Protein AF-A0A7S2HNC0-F1 (afdb_monomer_lite)

Organism: NCBI:txid1333877

Sequence (210 aa):
PSLCHPSSDDHQPVALRENIVLAFSEVVRAGSGRFELWRSDGGGPEFVYDVDDLEARSGNGHVLISGRRVSVFPGIEMARDTEYFLRADQGALKDIIGNPLTALNTRQTWTFRTMSGDIDTKAPEVVYTGGLVWHWPVLRGYVYFTEHVVAGEGFLSLQDCGDDFDCGTDFDNGPLHILDDATVAFGGGSGAGDEFGTVRFEWAPPPLGP

Foldseek 3Di:
DAQDDAPDDPDGGPQFWWKDKDFAPWQKDAFFWWKFKDWPPDPDGPAIGTSVNQVVLCPPLNHQRFIRMHIDFRLDRDDAQIKMWMWTDWGRMAHPVGHTDHTDTCSPPDIYTYHNDRDDPDDKDFPDKGSFDCPPQKTKIKTFTRGFDDDDPDWDWDKDCAPVNHSDPDDRIDDIGTFDPVQKDAAPPPPSPRRRRMIMGMDGDDPDDD

Radius of gyration: 18.94 Å; chains: 1; bounding box: 52×41×53 Å

pLDDT: mean 81.06, std 13.9, range [33.97, 97.44]

Structure (mmCIF, N/CA/C/O backbone):
data_AF-A0A7S2HNC0-F1
#
_entry.id   AF-A0A7S2HNC0-F1
#
loop_
_atom_site.group_PDB
_atom_site.id
_atom_site.type_symbol
_atom_site.label_atom_id
_atom_site.label_alt_id
_atom_site.label_comp_id
_atom_site.label_asym_id
_atom_site.label_entity_id
_atom_site.label_seq_id
_atom_site.pdbx_PDB_ins_code
_atom_site.Cartn_x
_atom_site.Cartn_y
_atom_site.Cartn_z
_atom_site.occupancy
_atom_site.B_iso_or_equiv
_atom_site.auth_seq_id
_atom_site.auth_comp_id
_atom_site.auth_asym_id
_atom_site.auth_atom_id
_atom_site.pdbx_PDB_model_num
ATOM 1 N N . PRO A 1 1 ? 1.056 11.697 11.042 1.00 45.47 1 PRO A N 1
ATOM 2 C CA . PRO A 1 1 ? 1.369 11.826 9.595 1.00 45.47 1 PRO A CA 1
ATOM 3 C C . PRO A 1 1 ? 0.082 12.227 8.867 1.00 45.47 1 PRO A C 1
ATOM 5 O O . PRO A 1 1 ? -0.973 11.716 9.229 1.00 45.47 1 PRO A O 1
ATOM 8 N N . SER A 1 2 ? 0.133 13.187 7.944 1.00 39.56 2 SER A N 1
ATOM 9 C CA . SER A 1 2 ? -1.019 13.549 7.106 1.00 39.56 2 SER A CA 1
ATOM 10 C C . SER A 1 2 ? -0.895 12.864 5.750 1.00 39.56 2 SER A C 1
ATOM 12 O O . SER A 1 2 ? 0.186 12.913 5.161 1.00 39.56 2 SER A O 1
ATOM 14 N N . LEU A 1 3 ? -1.979 12.229 5.297 1.00 48.81 3 LEU A N 1
ATOM 15 C CA . LEU A 1 3 ? -2.105 11.702 3.936 1.00 48.81 3 LEU A CA 1
ATOM 16 C C . LEU A 1 3 ? -2.712 12.809 3.063 1.00 48.81 3 LEU A C 1
ATOM 18 O O . LEU A 1 3 ? -3.649 13.491 3.498 1.00 48.81 3 LEU A O 1
ATOM 22 N N . CYS A 1 4 ? -2.114 13.044 1.901 1.00 43.50 4 CYS A N 1
ATOM 23 C CA . CYS A 1 4 ? -2.453 14.121 0.977 1.00 43.50 4 CYS A CA 1
ATOM 24 C C . CYS A 1 4 ? -2.745 13.498 -0.395 1.00 43.50 4 CYS A C 1
ATOM 26 O O . CYS A 1 4 ? -1.998 12.610 -0.786 1.00 43.50 4 CYS A O 1
ATOM 28 N N . HIS A 1 5 ? -3.830 13.942 -1.041 1.00 45.66 5 HIS A N 1
ATOM 29 C CA . HIS A 1 5 ? -4.095 13.751 -2.470 1.00 45.66 5 HIS A CA 1
ATOM 30 C C . HIS A 1 5 ? -5.110 14.815 -2.960 1.00 45.66 5 HIS A C 1
ATOM 32 O O . HIS A 1 5 ? -6.128 15.039 -2.287 1.00 45.66 5 HIS A O 1
ATOM 38 N N . PRO A 1 6 ? -4.923 15.475 -4.124 1.00 46.81 6 PRO A N 1
ATOM 39 C CA . PRO A 1 6 ? -5.828 16.503 -4.623 1.00 46.81 6 PRO A CA 1
ATOM 40 C C . PRO A 1 6 ? -6.948 15.949 -5.500 1.00 46.81 6 PRO A C 1
ATOM 42 O O . PRO A 1 6 ? -6.832 14.953 -6.208 1.00 46.81 6 PRO A O 1
ATOM 45 N N . SER A 1 7 ? -8.019 16.727 -5.557 1.00 42.12 7 SER A N 1
ATOM 46 C CA . SER A 1 7 ? -8.956 16.751 -6.672 1.00 42.12 7 SER A CA 1
ATOM 47 C C . SER A 1 7 ? -8.631 17.962 -7.543 1.00 42.12 7 SER A C 1
ATOM 49 O O . SER A 1 7 ? -9.151 19.036 -7.252 1.00 42.12 7 SER A O 1
ATOM 51 N N . SER A 1 8 ? -7.773 17.839 -8.561 1.00 40.53 8 SER A N 1
ATOM 52 C CA . SER A 1 8 ? -7.885 18.610 -9.819 1.00 40.53 8 SER A CA 1
ATOM 53 C C . SER A 1 8 ? -6.663 18.471 -10.729 1.00 40.53 8 SER A C 1
ATOM 55 O O . SER A 1 8 ? -5.654 19.137 -10.536 1.00 40.53 8 SER A O 1
ATOM 57 N N . ASP A 1 9 ? -6.836 17.706 -11.804 1.00 38.91 9 ASP A N 1
ATOM 58 C CA . ASP A 1 9 ? -6.258 18.031 -13.109 1.00 38.91 9 ASP A CA 1
ATOM 59 C C . ASP A 1 9 ? -7.285 17.609 -14.172 1.00 38.91 9 ASP A C 1
ATOM 61 O O . ASP A 1 9 ? -7.398 16.423 -14.441 1.00 38.91 9 ASP A O 1
ATOM 65 N N . ASP A 1 10 ? -8.161 18.534 -14.605 1.00 38.81 10 ASP A N 1
ATOM 66 C CA . ASP A 1 10 ? -9.252 18.437 -15.623 1.00 38.81 10 ASP A CA 1
ATOM 67 C C . ASP A 1 10 ? -10.091 17.128 -15.737 1.00 38.81 10 ASP A C 1
ATOM 69 O O . ASP A 1 10 ? -10.919 16.956 -16.624 1.00 38.81 10 ASP A O 1
ATOM 73 N N . HIS A 1 11 ? -9.957 16.180 -14.817 1.00 33.97 11 HIS A N 1
ATOM 74 C CA . HIS A 1 11 ? -10.572 14.864 -14.876 1.00 33.97 11 HIS A CA 1
ATOM 75 C C . HIS A 1 11 ? -10.889 14.395 -13.450 1.00 33.97 11 HIS A C 1
ATOM 77 O O . HIS A 1 11 ? -10.207 13.569 -12.858 1.00 33.97 11 HIS A O 1
ATOM 83 N N . GLN A 1 12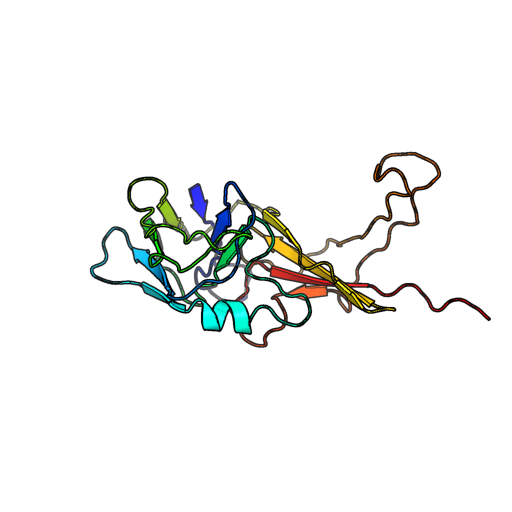 ? -12.024 14.907 -12.961 1.00 40.31 12 GLN A N 1
ATOM 84 C CA . GLN A 1 12 ? -12.811 14.441 -11.809 1.00 40.31 12 GLN A CA 1
ATOM 85 C C . GLN A 1 12 ? -12.267 14.804 -10.411 1.00 40.31 12 GLN A C 1
ATOM 87 O O . GLN A 1 12 ? -11.061 14.793 -10.172 1.00 40.31 12 GLN A O 1
ATOM 92 N N . PRO A 1 13 ? -13.154 15.102 -9.438 1.00 45.31 13 PRO A N 1
ATOM 93 C CA . PRO A 1 13 ? -12.767 15.088 -8.041 1.00 45.31 13 PRO A CA 1
ATOM 94 C C . PRO A 1 13 ? -12.379 13.660 -7.665 1.00 45.31 13 PRO A C 1
ATOM 96 O O . PRO A 1 13 ? -13.244 12.803 -7.497 1.00 45.31 13 PRO A O 1
ATOM 99 N N . VAL A 1 14 ? -11.078 13.381 -7.601 1.00 52.22 14 VAL A N 1
ATOM 100 C CA . VAL A 1 14 ? -10.598 12.069 -7.175 1.00 52.22 14 VAL A CA 1
ATOM 101 C C . VAL A 1 14 ? -10.987 11.909 -5.708 1.00 52.22 14 VAL A C 1
ATOM 103 O O . VAL A 1 14 ? -10.568 12.687 -4.851 1.00 52.22 14 VAL A O 1
ATOM 106 N N . ALA A 1 15 ? -11.861 10.941 -5.441 1.00 62.69 15 ALA A N 1
ATOM 107 C CA . ALA A 1 15 ? -12.161 10.460 -4.102 1.00 62.69 15 ALA A CA 1
ATOM 108 C C . ALA A 1 15 ? -10.851 10.254 -3.320 1.00 62.69 15 ALA A C 1
ATOM 110 O O . ALA A 1 15 ? -9.928 9.648 -3.861 1.00 62.69 15 ALA A O 1
ATOM 111 N N . LEU A 1 16 ? -10.763 10.716 -2.065 1.00 71.94 16 LEU A N 1
ATOM 112 C CA . LEU A 1 16 ? -9.590 10.470 -1.213 1.00 71.94 16 LEU A CA 1
ATOM 113 C C . LEU A 1 16 ? -9.478 8.969 -0.930 1.00 71.94 16 LEU A C 1
ATOM 115 O O . LEU A 1 16 ? -10.141 8.447 -0.035 1.00 71.94 16 LEU A O 1
ATOM 119 N N . ARG A 1 17 ? -8.679 8.265 -1.725 1.00 74.44 17 ARG A N 1
ATOM 120 C CA . ARG A 1 17 ? -8.467 6.822 -1.631 1.00 74.44 17 ARG A CA 1
ATOM 121 C C . ARG A 1 17 ? -6.986 6.596 -1.418 1.00 74.44 17 ARG A C 1
ATOM 123 O O . ARG A 1 17 ? -6.197 6.835 -2.323 1.00 74.44 17 ARG A O 1
ATOM 130 N N . GLU A 1 18 ? -6.628 6.134 -0.229 1.00 71.69 18 GLU A N 1
ATOM 131 C CA . GLU A 1 18 ? -5.227 6.022 0.164 1.00 71.69 18 GLU A CA 1
ATOM 132 C C . GLU A 1 18 ? -4.831 4.593 0.482 1.00 71.69 18 GLU A C 1
ATOM 134 O O . GLU A 1 18 ? -5.584 3.832 1.098 1.00 71.69 18 GLU A O 1
ATOM 139 N N . ASN A 1 19 ? -3.595 4.261 0.123 1.00 76.50 19 ASN A N 1
ATOM 140 C CA . ASN A 1 19 ? -2.958 3.046 0.592 1.00 76.50 19 ASN A CA 1
ATOM 141 C C . ASN A 1 19 ? -2.525 3.232 2.043 1.00 76.50 19 ASN A C 1
ATOM 143 O O . ASN A 1 19 ? -1.982 4.262 2.440 1.00 76.50 19 ASN A O 1
ATOM 147 N N . ILE A 1 20 ? -2.690 2.184 2.836 1.00 81.50 20 ILE A N 1
ATOM 148 C CA . ILE A 1 20 ? -2.246 2.162 4.220 1.00 81.50 20 ILE A CA 1
ATOM 149 C C . ILE A 1 20 ? -1.15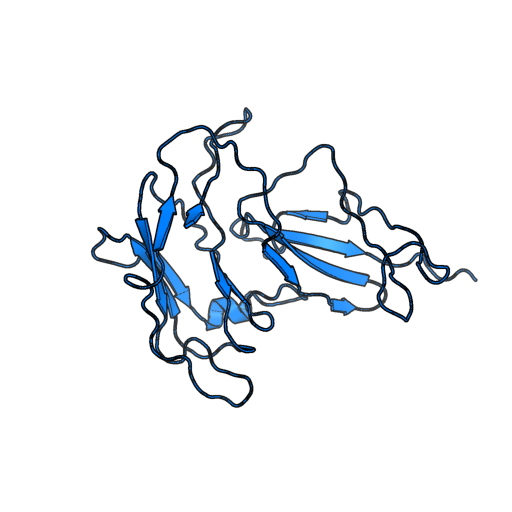6 1.112 4.344 1.00 81.50 20 ILE A C 1
ATOM 151 O O . ILE A 1 20 ? -1.424 -0.083 4.248 1.00 81.50 20 ILE A O 1
ATOM 155 N N . VAL A 1 21 ? 0.075 1.558 4.591 1.00 82.88 21 VAL A N 1
ATOM 156 C CA . VAL A 1 21 ? 1.216 0.659 4.781 1.00 82.88 21 VAL A CA 1
ATOM 157 C C . VAL A 1 21 ? 1.578 0.580 6.259 1.00 82.88 21 VAL A C 1
ATOM 159 O O . VAL A 1 21 ? 1.998 1.555 6.880 1.00 82.88 21 VAL A O 1
ATOM 162 N N . LEU A 1 22 ? 1.442 -0.616 6.818 1.00 85.50 22 LEU A N 1
ATOM 163 C CA . LEU A 1 22 ? 1.892 -0.972 8.153 1.00 85.50 22 LEU A CA 1
ATOM 164 C C . LEU A 1 22 ? 3.306 -1.546 8.081 1.00 85.50 22 LEU A C 1
ATOM 166 O O . LEU A 1 22 ? 3.573 -2.458 7.299 1.00 85.50 22 LEU A O 1
ATOM 170 N N . ALA A 1 23 ? 4.205 -1.041 8.924 1.00 87.38 23 ALA A N 1
ATOM 171 C CA . ALA A 1 23 ? 5.564 -1.553 9.065 1.00 87.38 23 ALA A CA 1
ATOM 172 C C . ALA A 1 23 ? 5.747 -2.240 10.423 1.00 87.38 23 ALA A C 1
ATOM 174 O O . ALA A 1 23 ? 5.344 -1.715 11.460 1.00 87.38 23 ALA A O 1
ATOM 175 N N . PHE A 1 24 ? 6.399 -3.399 10.412 1.00 89.75 24 PHE A N 1
ATOM 176 C CA . PHE A 1 24 ? 6.603 -4.256 11.576 1.00 89.75 24 PHE A CA 1
ATOM 177 C C . PHE A 1 24 ? 8.085 -4.366 11.945 1.00 89.75 24 PHE A C 1
ATOM 179 O O . PHE A 1 24 ? 8.988 -4.139 11.131 1.00 89.75 24 PHE A O 1
ATOM 186 N N . SER A 1 25 ? 8.365 -4.719 13.200 1.00 91.62 25 SER A N 1
ATOM 187 C CA . SER A 1 25 ? 9.728 -4.958 13.702 1.00 91.62 25 SER A CA 1
ATOM 188 C C . SER A 1 25 ? 10.376 -6.216 13.119 1.00 91.62 25 SER A C 1
ATOM 190 O O . SER A 1 25 ? 11.599 -6.322 13.103 1.00 91.62 25 SER A O 1
ATOM 192 N N . GLU A 1 26 ? 9.571 -7.137 12.600 1.00 93.44 26 GLU A N 1
ATOM 193 C CA . GLU A 1 26 ? 9.999 -8.422 12.058 1.00 93.44 26 GLU A CA 1
ATOM 194 C C . GLU A 1 26 ? 9.145 -8.833 10.858 1.00 93.44 26 GLU A C 1
ATOM 196 O O . GLU A 1 26 ? 8.208 -8.129 10.474 1.00 93.44 26 GLU A O 1
ATOM 201 N N . VAL A 1 27 ? 9.528 -9.938 10.217 1.00 93.12 27 VAL A N 1
ATOM 202 C CA . VAL A 1 27 ? 8.791 -10.471 9.070 1.00 93.12 27 VAL A CA 1
ATOM 203 C C . VAL A 1 27 ? 7.472 -11.066 9.543 1.00 93.12 27 VAL A C 1
ATOM 205 O O . VAL A 1 27 ? 7.454 -11.888 10.458 1.00 93.12 27 VAL A O 1
ATOM 208 N N . VAL A 1 28 ? 6.390 -10.686 8.873 1.00 93.88 28 VAL A N 1
ATOM 209 C CA . VAL A 1 28 ? 5.029 -11.127 9.175 1.00 93.88 28 VAL A CA 1
ATOM 210 C C . VAL A 1 28 ? 4.461 -11.989 8.051 1.00 93.88 28 VAL A C 1
ATOM 212 O O . VAL A 1 28 ? 4.882 -11.915 6.897 1.00 93.88 28 VAL A O 1
ATOM 215 N N . ARG A 1 29 ? 3.497 -12.832 8.405 1.00 93.94 29 ARG A N 1
ATOM 216 C CA . ARG A 1 29 ? 2.717 -13.699 7.522 1.00 93.94 29 ARG A CA 1
ATOM 217 C C . ARG A 1 29 ? 1.235 -13.529 7.823 1.00 93.94 29 ARG A C 1
ATOM 219 O O . ARG A 1 29 ? 0.872 -13.146 8.938 1.00 93.94 29 ARG A O 1
ATOM 226 N N . ALA A 1 30 ? 0.401 -13.879 6.847 1.00 94.19 30 ALA A N 1
ATOM 227 C CA . ALA A 1 30 ? -1.038 -13.972 7.039 1.00 94.19 30 ALA A CA 1
ATOM 228 C C . ALA A 1 30 ? -1.367 -14.917 8.207 1.00 94.19 30 ALA A C 1
ATOM 230 O O . ALA A 1 30 ? -0.810 -16.019 8.345 1.00 94.19 30 ALA A O 1
ATOM 231 N N . GLY A 1 31 ? -2.225 -14.441 9.101 1.00 95.19 31 GLY A N 1
ATOM 232 C CA . GLY A 1 31 ? -2.832 -15.238 10.151 1.00 95.19 31 GLY A CA 1
ATOM 233 C C . GLY A 1 31 ? -4.295 -15.506 9.820 1.00 95.19 31 GLY A C 1
ATOM 234 O O . GLY A 1 31 ? -4.573 -16.095 8.788 1.00 95.19 31 GLY A O 1
ATOM 235 N N . SER A 1 32 ? -5.204 -15.106 10.702 1.00 94.56 32 SER A N 1
ATOM 236 C CA . SER A 1 32 ? -6.653 -15.186 10.498 1.00 94.56 32 SER A CA 1
ATOM 237 C C . SER A 1 32 ? -7.339 -14.047 11.243 1.00 94.56 32 SER A C 1
ATOM 239 O O . SER A 1 32 ? -6.936 -13.727 12.363 1.00 94.56 32 SER A O 1
ATOM 241 N N . GLY A 1 33 ? -8.394 -13.479 10.669 1.00 95.38 33 GLY A N 1
ATOM 242 C CA . GLY A 1 33 ? -9.121 -12.346 11.238 1.00 95.38 33 GLY A CA 1
ATOM 243 C C . GLY A 1 33 ? -9.182 -11.200 10.241 1.00 95.38 33 GLY A C 1
ATOM 244 O O . GLY A 1 33 ? -9.143 -11.419 9.037 1.00 95.38 33 GLY A O 1
ATOM 245 N N . ARG A 1 34 ? -9.262 -9.967 10.735 1.00 95.56 34 ARG A N 1
ATOM 246 C CA . ARG A 1 34 ? -9.467 -8.791 9.879 1.00 95.56 34 ARG A CA 1
ATOM 247 C C . ARG A 1 34 ? -8.674 -7.580 10.335 1.00 95.56 34 ARG A C 1
ATOM 249 O O . ARG A 1 34 ? -8.392 -7.409 11.524 1.00 95.56 34 ARG A O 1
ATOM 256 N N . PHE A 1 35 ? -8.374 -6.726 9.367 1.00 94.19 35 PHE A N 1
ATOM 257 C CA . PHE A 1 35 ? -8.000 -5.335 9.564 1.00 94.19 35 PHE A CA 1
ATOM 258 C C . PHE A 1 35 ? -9.236 -4.453 9.454 1.00 94.19 35 PHE A C 1
ATOM 260 O O . PHE A 1 35 ? -10.127 -4.702 8.646 1.00 94.19 35 PHE A O 1
ATOM 267 N N . GLU A 1 36 ? -9.278 -3.390 10.242 1.00 94.69 36 GLU A N 1
ATOM 268 C CA . GLU A 1 36 ? -10.366 -2.427 10.228 1.00 94.69 36 GLU A CA 1
ATOM 269 C C . GLU A 1 36 ? -9.802 -1.007 10.206 1.00 94.69 36 GLU A C 1
ATOM 271 O O . GLU A 1 36 ? -8.919 -0.663 10.997 1.00 94.69 36 GLU A O 1
ATOM 276 N N . LEU A 1 37 ? -10.359 -0.165 9.344 1.00 93.69 37 LEU A N 1
ATOM 277 C CA . LEU A 1 37 ? -10.119 1.272 9.330 1.00 93.69 37 LEU A CA 1
ATOM 278 C C . LEU A 1 37 ? -11.263 1.970 10.061 1.00 93.69 37 LEU A C 1
ATOM 280 O O . LEU A 1 37 ? -12.433 1.733 9.766 1.00 93.69 37 LEU A O 1
ATOM 284 N N . TRP A 1 38 ? -10.929 2.842 11.003 1.00 94.94 38 TRP A N 1
ATOM 285 C CA . TRP A 1 38 ? -11.895 3.539 11.846 1.00 94.94 38 TRP A CA 1
ATOM 286 C C . TRP A 1 38 ? -11.664 5.036 11.800 1.00 94.94 38 TRP A C 1
ATOM 288 O O . TRP A 1 38 ? -10.518 5.481 11.849 1.00 94.94 38 TRP A O 1
ATOM 298 N N . ARG A 1 39 ? -12.746 5.815 11.824 1.00 95.12 39 ARG A N 1
ATOM 299 C CA . ARG A 1 39 ? -12.657 7.236 12.166 1.00 95.12 39 ARG A CA 1
ATOM 300 C C . ARG A 1 39 ? -12.509 7.411 13.670 1.00 95.12 39 ARG A C 1
ATOM 302 O O . ARG A 1 39 ? -13.185 6.738 14.451 1.00 95.12 39 ARG A O 1
ATOM 309 N N . SER A 1 40 ? -11.707 8.382 14.088 1.00 93.62 40 SER A N 1
ATOM 310 C CA . SER A 1 40 ? -11.578 8.776 15.495 1.00 93.62 40 SER A CA 1
ATOM 311 C C . SER A 1 40 ? -12.887 9.282 16.108 1.00 93.62 40 SER A C 1
ATOM 313 O O . SER A 1 40 ? -13.050 9.194 17.324 1.00 93.62 40 SER A O 1
ATOM 315 N N . ASP A 1 41 ? -13.816 9.798 15.305 1.00 92.75 41 ASP A N 1
ATOM 316 C CA . ASP A 1 41 ? -15.137 10.283 15.725 1.00 92.75 41 ASP A CA 1
ATOM 317 C C . ASP A 1 41 ? -16.281 9.289 15.428 1.00 92.75 41 ASP A C 1
ATOM 319 O O . ASP A 1 41 ? -17.432 9.552 15.775 1.00 92.75 41 ASP A O 1
ATOM 323 N N . GLY A 1 42 ? -15.974 8.145 14.810 1.00 89.94 42 GLY A N 1
ATOM 324 C CA . GLY A 1 42 ? -16.955 7.159 14.362 1.00 89.94 42 GLY A CA 1
ATOM 325 C C . GLY A 1 42 ? -17.386 6.160 15.440 1.00 89.94 42 GLY A C 1
ATOM 326 O O . GLY A 1 42 ? -16.675 5.894 16.412 1.00 89.94 42 GLY A O 1
ATOM 327 N N . GLY A 1 43 ? -18.568 5.566 15.237 1.00 91.38 43 GLY A N 1
ATOM 328 C CA . GLY A 1 43 ? -19.107 4.479 16.067 1.00 91.38 43 GLY A CA 1
ATOM 329 C C . GLY A 1 43 ? -18.814 3.066 15.543 1.00 91.38 43 GLY A C 1
ATOM 330 O O . GLY A 1 43 ? -19.161 2.094 16.211 1.00 91.38 43 GLY A O 1
ATOM 331 N N . GLY A 1 44 ? -18.194 2.941 14.365 1.00 94.75 44 GLY A N 1
ATOM 332 C CA . GLY A 1 44 ? -17.951 1.672 13.676 1.00 94.75 44 GLY A CA 1
ATOM 333 C C . GLY A 1 44 ? -16.765 1.743 12.705 1.00 94.75 44 GLY A C 1
ATOM 334 O O . GLY A 1 44 ? -16.226 2.833 12.491 1.00 94.75 44 GLY A O 1
ATOM 335 N N . PRO A 1 45 ? -16.351 0.595 12.137 1.00 95.06 45 PRO A N 1
ATOM 336 C CA . PRO A 1 45 ? -15.341 0.570 11.091 1.00 95.06 45 PRO A CA 1
ATOM 337 C C . PRO A 1 45 ? -15.914 1.173 9.803 1.00 95.06 45 PRO A C 1
ATOM 339 O O . PRO A 1 45 ? -17.018 0.824 9.389 1.00 95.06 45 PRO A O 1
ATOM 342 N N . GLU A 1 46 ? -15.148 2.048 9.161 1.00 92.56 46 GLU A N 1
ATOM 343 C CA . GLU A 1 46 ? -15.454 2.558 7.816 1.00 92.56 46 GLU A CA 1
ATOM 344 C C . GLU A 1 46 ? -15.161 1.506 6.752 1.00 92.56 46 GLU A C 1
ATOM 346 O O . GLU A 1 46 ? -15.801 1.455 5.706 1.00 92.56 46 GLU A O 1
ATOM 351 N N . PHE A 1 47 ? -14.173 0.658 7.026 1.00 91.06 47 PHE A N 1
ATOM 352 C CA . PHE A 1 47 ? -13.749 -0.385 6.120 1.00 91.06 47 PHE A CA 1
ATOM 353 C C . PHE A 1 47 ? -13.190 -1.577 6.894 1.00 91.06 47 PHE A C 1
ATOM 355 O O . PHE A 1 47 ? -12.561 -1.416 7.944 1.00 91.06 47 PHE A O 1
ATOM 362 N N . VAL A 1 48 ? -13.429 -2.772 6.360 1.00 92.31 48 VAL A N 1
ATOM 363 C CA . VAL A 1 48 ? -12.980 -4.047 6.916 1.00 92.31 48 VAL A CA 1
ATOM 364 C C . VAL A 1 48 ? -12.314 -4.842 5.800 1.00 92.31 48 VAL A C 1
ATOM 366 O O . VAL A 1 48 ? -12.914 -5.036 4.747 1.00 92.31 48 VAL A O 1
ATOM 369 N N . TYR A 1 49 ? -11.096 -5.310 6.053 1.00 89.62 49 TYR A N 1
ATOM 370 C CA . TYR A 1 49 ? -10.333 -6.173 5.157 1.00 89.62 49 TYR A CA 1
ATOM 371 C C . TYR A 1 49 ? -10.112 -7.517 5.848 1.00 89.62 49 TYR A C 1
ATOM 373 O O . TYR A 1 49 ? -9.435 -7.563 6.879 1.00 89.62 49 TYR A O 1
ATOM 381 N N . ASP A 1 50 ? -10.663 -8.599 5.305 1.00 92.50 50 ASP A N 1
ATOM 382 C CA . ASP A 1 50 ? -10.371 -9.940 5.810 1.00 92.50 50 ASP A CA 1
ATOM 383 C C . ASP A 1 50 ? -8.941 -10.357 5.433 1.00 92.50 50 ASP A C 1
ATOM 385 O O . ASP A 1 50 ? -8.471 -10.106 4.323 1.00 92.50 50 ASP A O 1
ATOM 389 N N . VAL A 1 51 ? -8.212 -10.962 6.365 1.00 92.44 51 VAL A N 1
ATOM 390 C CA . VAL A 1 51 ? -6.836 -11.407 6.117 1.00 92.44 51 VAL A CA 1
ATOM 391 C C . VAL A 1 51 ? -6.790 -12.475 5.025 1.00 92.44 51 VAL A C 1
ATOM 393 O O . VAL A 1 51 ? -5.848 -12.460 4.232 1.00 92.44 51 VAL A O 1
ATOM 396 N N . ASP A 1 52 ? -7.804 -13.337 4.930 1.00 89.88 52 ASP A N 1
ATOM 397 C CA . ASP A 1 52 ? -7.884 -14.361 3.887 1.00 89.88 52 ASP A CA 1
ATOM 398 C C . ASP A 1 52 ? -8.056 -13.708 2.505 1.00 89.88 52 ASP A C 1
ATOM 400 O O . ASP A 1 52 ? -7.411 -14.116 1.539 1.00 89.88 52 ASP A O 1
ATOM 404 N N . ASP A 1 53 ? -8.845 -12.630 2.412 1.00 86.12 53 ASP A N 1
ATOM 405 C CA . ASP A 1 53 ? -8.985 -11.845 1.179 1.00 86.12 53 ASP A CA 1
ATOM 406 C C . ASP A 1 53 ? -7.669 -11.137 0.813 1.00 86.12 53 ASP A C 1
ATOM 408 O O . ASP A 1 53 ? -7.307 -11.034 -0.364 1.00 86.12 53 ASP A O 1
ATOM 412 N N . LEU A 1 54 ? -6.925 -10.658 1.817 1.00 85.19 54 LEU A N 1
ATOM 413 C CA . LEU A 1 54 ? -5.638 -9.978 1.628 1.00 85.19 54 LEU A CA 1
ATOM 414 C C . LEU A 1 54 ? -4.569 -10.950 1.117 1.00 85.19 54 LEU A C 1
ATOM 416 O O . LEU A 1 54 ? -3.768 -10.612 0.237 1.00 85.19 54 LEU A O 1
ATOM 420 N N . GLU A 1 55 ? -4.572 -12.169 1.651 1.00 85.88 55 GLU A N 1
ATOM 421 C CA . GLU A 1 55 ? -3.717 -13.260 1.198 1.00 85.88 55 GLU A CA 1
ATOM 422 C C . GLU A 1 55 ? -4.126 -13.740 -0.199 1.00 85.88 55 GLU A C 1
ATOM 424 O O . GLU A 1 55 ? -3.266 -13.870 -1.067 1.00 85.88 55 GLU A O 1
ATOM 429 N N . ALA A 1 56 ? -5.422 -13.905 -0.475 1.00 82.62 56 ALA A N 1
ATOM 430 C CA . ALA A 1 56 ? -5.912 -14.310 -1.792 1.00 82.62 56 ALA A CA 1
ATOM 431 C C . ALA A 1 56 ? -5.560 -13.292 -2.892 1.00 82.62 56 ALA A C 1
ATOM 433 O O . ALA A 1 56 ? -5.256 -13.673 -4.025 1.00 82.62 56 ALA A O 1
ATOM 434 N N . ARG A 1 57 ? -5.554 -11.994 -2.560 1.00 78.50 57 ARG A N 1
ATOM 435 C CA . ARG A 1 57 ? -5.099 -10.920 -3.461 1.00 78.50 57 ARG A CA 1
ATOM 436 C C . ARG A 1 57 ? -3.580 -10.851 -3.606 1.00 78.50 57 ARG A C 1
ATOM 438 O O . ARG A 1 57 ? -3.095 -10.250 -4.568 1.00 78.50 57 ARG A O 1
ATOM 445 N N . SER A 1 58 ? -2.834 -11.500 -2.714 1.00 75.50 58 SER A N 1
ATOM 446 C CA . SER A 1 58 ? -1.384 -11.646 -2.817 1.00 75.50 58 SER A CA 1
ATOM 447 C C . SER A 1 58 ? -1.012 -12.772 -3.801 1.00 75.50 58 SER A C 1
ATOM 449 O O . SER A 1 58 ? -0.547 -13.841 -3.411 1.00 75.50 58 SER A O 1
ATOM 451 N N . GLY A 1 59 ? -1.248 -12.551 -5.100 1.00 65.56 59 GLY A N 1
ATOM 452 C CA . GLY A 1 59 ? -0.991 -13.513 -6.180 1.00 65.56 59 GLY A CA 1
ATOM 453 C C . GLY A 1 59 ? -0.063 -12.977 -7.277 1.00 65.56 59 GLY A C 1
ATOM 454 O O . GLY A 1 59 ? 0.090 -11.775 -7.460 1.00 65.56 59 GLY A O 1
ATOM 455 N N . ASN A 1 60 ? 0.558 -13.872 -8.057 1.00 60.69 60 ASN A N 1
ATOM 456 C CA . ASN A 1 60 ? 1.370 -13.521 -9.241 1.00 60.69 60 ASN A CA 1
ATOM 457 C C . ASN A 1 60 ? 2.506 -12.504 -8.985 1.00 60.69 60 ASN A C 1
ATOM 459 O O . ASN A 1 60 ? 2.848 -11.704 -9.862 1.00 60.69 60 ASN A O 1
ATOM 463 N N . GLY A 1 61 ? 3.089 -12.537 -7.784 1.00 61.66 61 GLY A N 1
ATOM 464 C CA . GLY A 1 61 ? 4.140 -11.617 -7.344 1.00 61.66 61 GLY A CA 1
ATOM 465 C C . GLY A 1 61 ? 3.625 -10.299 -6.770 1.00 61.66 61 GLY A C 1
ATOM 466 O O . GLY A 1 61 ? 4.406 -9.5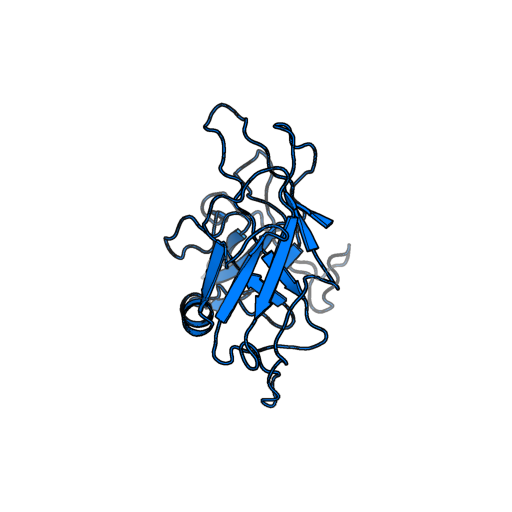76 -6.164 1.00 61.66 61 GLY A O 1
ATOM 467 N N . HIS A 1 62 ? 2.330 -9.995 -6.892 1.00 70.25 62 HIS A N 1
ATOM 468 C CA . HIS A 1 62 ? 1.712 -8.927 -6.114 1.00 70.25 62 HIS A CA 1
ATOM 469 C C . HIS A 1 62 ? 1.606 -9.421 -4.675 1.00 70.25 62 HIS A C 1
ATOM 471 O O . HIS A 1 62 ? 0.935 -10.414 -4.418 1.00 70.25 62 HIS A O 1
ATOM 477 N N . VAL A 1 63 ? 2.337 -8.808 -3.748 1.00 70.50 63 VAL A N 1
ATOM 478 C CA . VAL A 1 63 ? 2.424 -9.294 -2.368 1.00 70.50 63 VAL A CA 1
ATOM 479 C C . VAL A 1 63 ? 2.064 -8.159 -1.423 1.00 70.50 63 VAL A C 1
ATOM 481 O O . VAL A 1 63 ? 2.867 -7.251 -1.193 1.00 70.50 63 VAL A O 1
ATOM 484 N N . LEU A 1 64 ? 0.857 -8.240 -0.861 1.00 82.19 64 LEU A N 1
ATOM 485 C CA . LEU A 1 64 ? 0.340 -7.242 0.074 1.00 82.19 64 LEU A CA 1
ATOM 486 C C . LEU A 1 64 ? 0.884 -7.442 1.487 1.00 82.19 64 LEU A C 1
ATOM 488 O O . LEU A 1 64 ? 0.959 -6.490 2.253 1.00 82.19 64 LEU A O 1
ATOM 492 N N . ILE A 1 65 ? 1.340 -8.654 1.807 1.00 86.81 65 ILE A N 1
ATOM 493 C CA . ILE A 1 65 ? 2.078 -8.983 3.030 1.00 86.81 65 ILE A CA 1
ATOM 494 C C . ILE A 1 65 ? 3.501 -9.376 2.629 1.00 86.81 65 ILE A C 1
ATOM 496 O O . ILE A 1 65 ? 3.776 -10.535 2.326 1.00 86.81 65 ILE A O 1
ATOM 500 N N . SER A 1 66 ? 4.413 -8.404 2.581 1.00 83.75 66 SER A N 1
ATOM 501 C CA . SER A 1 66 ? 5.769 -8.595 2.058 1.00 83.75 66 SER A CA 1
ATOM 502 C C . SER A 1 66 ? 6.819 -8.273 3.112 1.00 83.75 66 SER A C 1
ATOM 504 O O . SER A 1 66 ? 7.058 -7.111 3.457 1.00 83.75 66 SER A O 1
ATOM 506 N N . GLY A 1 67 ? 7.502 -9.309 3.600 1.00 87.19 67 GLY A N 1
ATOM 507 C CA . GLY A 1 67 ? 8.541 -9.163 4.612 1.00 87.19 67 GLY A CA 1
ATOM 508 C C . GLY A 1 67 ? 7.984 -8.504 5.873 1.00 87.19 67 GLY A C 1
ATOM 509 O O . GLY A 1 67 ? 7.155 -9.078 6.569 1.00 87.19 67 GLY A O 1
ATOM 510 N N . ARG A 1 68 ? 8.449 -7.288 6.167 1.00 90.00 68 ARG A N 1
ATOM 511 C CA . ARG A 1 68 ? 8.067 -6.509 7.357 1.00 90.00 68 ARG A CA 1
ATOM 512 C C . ARG A 1 68 ? 6.959 -5.489 7.084 1.00 90.00 68 ARG A C 1
ATOM 514 O O . ARG A 1 68 ? 6.766 -4.583 7.890 1.00 90.00 68 ARG A O 1
ATOM 521 N N . ARG A 1 69 ? 6.303 -5.559 5.925 1.00 88.06 69 ARG A N 1
ATOM 522 C CA . ARG A 1 69 ? 5.312 -4.574 5.485 1.00 88.06 69 ARG A CA 1
ATOM 523 C C . ARG A 1 69 ? 3.997 -5.247 5.129 1.00 88.06 69 ARG A C 1
ATOM 525 O O . ARG A 1 69 ? 3.996 -6.306 4.504 1.00 88.06 69 ARG A O 1
ATOM 532 N N . VAL A 1 70 ? 2.899 -4.602 5.507 1.00 87.88 70 VAL A N 1
ATOM 533 C CA . VAL A 1 70 ? 1.546 -4.966 5.086 1.00 87.88 70 VAL A CA 1
ATOM 534 C C . VAL A 1 70 ? 0.888 -3.752 4.462 1.00 87.88 70 VAL A C 1
ATOM 536 O O . VAL A 1 70 ? 0.794 -2.714 5.110 1.00 87.88 70 VAL A O 1
ATOM 539 N N . SER A 1 71 ? 0.438 -3.889 3.223 1.00 84.06 71 SER A N 1
ATOM 540 C CA . SER A 1 71 ? -0.277 -2.853 2.485 1.00 84.06 71 SER A CA 1
ATOM 541 C C . SER A 1 71 ? -1.755 -3.194 2.435 1.00 84.06 71 SER A C 1
A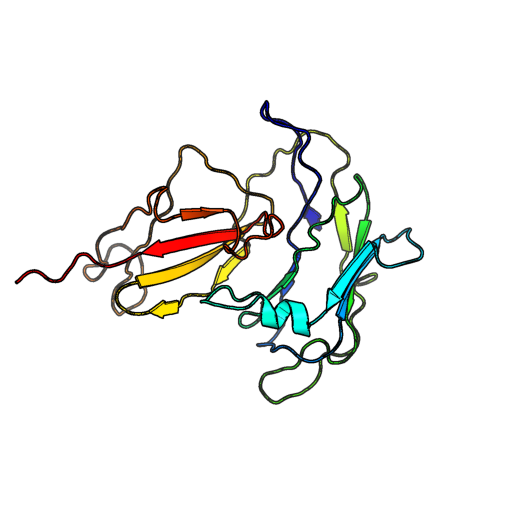TOM 543 O O . SER A 1 71 ? -2.139 -4.265 1.973 1.00 84.06 71 SER A O 1
ATOM 545 N N . VAL A 1 72 ? -2.580 -2.278 2.925 1.00 81.94 72 VAL A N 1
ATOM 546 C CA . VAL A 1 72 ? -4.036 -2.383 2.943 1.00 81.94 72 VAL A CA 1
ATOM 547 C C . VAL A 1 72 ? -4.608 -1.299 2.043 1.00 81.94 72 VAL A C 1
ATOM 549 O O . VAL A 1 72 ? -4.168 -0.150 2.078 1.00 81.94 72 VAL A O 1
ATOM 552 N N . PHE A 1 73 ? -5.615 -1.678 1.263 1.00 78.69 73 PHE A N 1
ATOM 553 C CA . PHE A 1 73 ? -6.261 -0.827 0.271 1.00 78.69 73 PHE A CA 1
ATOM 554 C C . PHE A 1 73 ? -7.741 -0.754 0.613 1.00 78.69 73 PHE A C 1
ATOM 556 O O . PHE A 1 73 ? -8.482 -1.678 0.273 1.00 78.69 73 PHE A O 1
ATOM 563 N N . PRO A 1 74 ? -8.187 0.290 1.326 1.00 77.62 74 PRO A N 1
ATOM 564 C CA . PRO A 1 74 ? -9.584 0.407 1.704 1.00 77.62 74 PRO A CA 1
ATOM 565 C C . PRO A 1 74 ? -10.543 0.445 0.510 1.00 77.62 74 PRO A C 1
ATOM 567 O O . PRO A 1 74 ? -11.700 0.081 0.667 1.00 77.62 74 PRO A O 1
ATOM 570 N N . GLY A 1 75 ? -10.106 0.909 -0.671 1.00 75.44 75 GLY A N 1
ATOM 571 C CA . GLY A 1 75 ? -10.955 1.023 -1.873 1.00 75.44 75 GLY A CA 1
ATOM 572 C C . GLY A 1 75 ? -12.141 1.994 -1.728 1.00 75.44 75 GLY A C 1
ATOM 573 O O . GLY A 1 75 ? -12.881 2.232 -2.681 1.00 75.44 75 GLY A O 1
ATOM 574 N N . ILE A 1 76 ? -12.313 2.581 -0.541 1.00 79.19 76 ILE A N 1
ATOM 575 C CA . ILE A 1 76 ? -13.365 3.528 -0.193 1.00 79.19 76 ILE A CA 1
ATOM 576 C C . ILE A 1 76 ? -12.858 4.962 -0.278 1.00 79.19 76 ILE A C 1
ATOM 578 O O . ILE A 1 76 ? -11.691 5.247 -0.011 1.00 79.19 76 ILE A O 1
ATOM 582 N N . GLU A 1 77 ? -13.770 5.873 -0.602 1.00 82.56 77 GLU A N 1
ATOM 583 C CA . GLU A 1 77 ? -13.536 7.301 -0.427 1.00 82.56 77 GLU A CA 1
ATOM 584 C C . GLU A 1 77 ? -13.538 7.648 1.064 1.00 82.56 77 GLU A C 1
ATOM 586 O O . GLU A 1 77 ? -14.530 7.450 1.767 1.00 82.56 77 GLU A O 1
ATOM 591 N N . MET A 1 78 ? -12.420 8.173 1.545 1.00 84.38 78 MET A N 1
ATOM 592 C CA . MET A 1 78 ? -12.258 8.638 2.912 1.00 84.38 78 MET A CA 1
ATOM 593 C C . MET A 1 78 ? -12.789 10.070 3.038 1.00 84.38 78 MET A C 1
ATOM 595 O O . MET A 1 78 ? -12.513 10.938 2.213 1.00 84.38 78 MET A O 1
ATOM 599 N N . ALA A 1 79 ? -13.528 10.356 4.110 1.00 86.62 79 ALA A N 1
ATOM 600 C CA . ALA A 1 79 ? -13.966 11.712 4.424 1.00 86.62 79 ALA A CA 1
ATOM 601 C C . ALA A 1 79 ? -12.772 12.670 4.599 1.00 86.62 79 ALA A C 1
ATOM 603 O O . ALA A 1 79 ? -11.749 12.296 5.181 1.00 86.62 79 ALA A O 1
ATOM 604 N N . ARG A 1 80 ? -12.930 13.912 4.122 1.00 84.19 80 ARG A N 1
ATOM 605 C CA . ARG A 1 80 ? -11.966 15.020 4.267 1.00 84.19 80 ARG A CA 1
ATOM 606 C C . ARG A 1 80 ? -11.842 15.474 5.720 1.00 84.19 80 ARG A C 1
ATOM 608 O O . ARG A 1 80 ? -12.765 15.275 6.508 1.00 84.19 80 ARG A O 1
ATOM 615 N N . ASP A 1 81 ? -10.703 16.077 6.058 1.00 84.81 81 ASP A N 1
ATOM 616 C CA . ASP A 1 81 ? -10.357 16.562 7.406 1.00 84.81 81 ASP A CA 1
ATOM 617 C C . ASP A 1 81 ? -10.740 15.596 8.541 1.00 84.81 81 ASP A C 1
ATOM 619 O O . ASP A 1 81 ? -11.227 15.979 9.608 1.00 84.81 81 ASP A O 1
ATOM 623 N N . THR A 1 82 ? -10.571 14.303 8.292 1.00 89.12 82 THR A N 1
ATOM 624 C CA . THR A 1 82 ? -11.019 13.254 9.200 1.00 89.12 82 THR A CA 1
ATOM 625 C C . THR A 1 82 ? -9.807 12.484 9.688 1.00 89.12 82 THR A C 1
ATOM 627 O O . THR A 1 82 ? -8.916 12.124 8.919 1.00 89.12 82 THR A O 1
ATOM 630 N N . GLU A 1 83 ? -9.746 12.270 11.000 1.00 91.12 83 GLU A N 1
ATOM 631 C CA . GLU A 1 83 ? -8.706 11.451 11.607 1.00 91.12 83 GLU A CA 1
ATOM 632 C C . GLU A 1 83 ? -9.131 9.987 11.621 1.00 91.12 83 GLU A C 1
ATOM 634 O O . GLU A 1 83 ? -10.246 9.659 12.030 1.00 91.12 83 GLU A O 1
ATOM 639 N N . TYR A 1 84 ? -8.210 9.123 11.216 1.00 91.75 84 TYR A N 1
ATOM 640 C CA . TYR A 1 84 ? -8.381 7.688 11.147 1.00 91.75 84 TYR A CA 1
ATOM 641 C C . TYR A 1 84 ? -7.321 6.951 11.959 1.00 91.75 84 TYR A C 1
ATOM 643 O O . TYR A 1 84 ? -6.198 7.422 12.169 1.00 91.75 84 TYR A O 1
ATOM 651 N N . PHE A 1 85 ? -7.687 5.748 12.380 1.00 92.25 85 PHE A N 1
ATOM 652 C CA . PHE A 1 85 ? -6.812 4.788 13.031 1.00 92.25 85 PHE A CA 1
ATOM 653 C C . PHE A 1 85 ? -7.151 3.371 12.568 1.00 92.25 85 PHE A C 1
ATOM 655 O O . PHE A 1 85 ? -8.211 3.121 11.991 1.00 92.25 85 PHE A O 1
ATOM 662 N N . LEU A 1 86 ? -6.246 2.433 12.831 1.00 93.31 86 LEU A N 1
ATOM 663 C CA . LEU A 1 86 ? -6.396 1.041 12.429 1.00 93.31 86 LEU A CA 1
ATOM 664 C C . LEU A 1 86 ? -6.628 0.148 13.633 1.00 93.31 86 LEU A C 1
ATOM 666 O O . LEU A 1 86 ? -6.090 0.363 14.726 1.00 93.31 86 LEU A O 1
ATOM 670 N N . ARG A 1 87 ? -7.392 -0.909 13.395 1.00 95.31 87 ARG A N 1
ATOM 671 C CA . ARG A 1 87 ? -7.488 -2.055 14.285 1.00 95.31 87 ARG A CA 1
ATOM 672 C C . ARG A 1 87 ? -7.187 -3.330 13.519 1.00 95.31 87 ARG A C 1
ATOM 674 O O . ARG A 1 87 ? -7.387 -3.393 12.311 1.00 95.31 87 ARG A O 1
ATOM 681 N N . ALA A 1 88 ? -6.702 -4.332 14.231 1.00 95.56 88 ALA A N 1
ATOM 682 C CA . ALA A 1 88 ? -6.599 -5.684 13.711 1.00 95.56 88 ALA A CA 1
ATOM 683 C C . ALA A 1 88 ? -6.937 -6.676 14.819 1.00 95.56 88 ALA A C 1
ATOM 685 O O . ALA A 1 88 ? -6.599 -6.446 15.988 1.00 95.56 88 ALA A O 1
ATOM 686 N N . ASP A 1 89 ? -7.593 -7.769 14.454 1.00 97.44 89 ASP A N 1
ATOM 687 C CA . ASP A 1 89 ? -7.864 -8.849 15.395 1.00 97.44 89 ASP A CA 1
ATOM 688 C C . ASP A 1 89 ? -6.559 -9.503 15.872 1.00 97.44 89 ASP A C 1
ATOM 690 O O . ASP A 1 89 ? -5.530 -9.494 15.187 1.00 97.44 89 ASP A O 1
ATOM 694 N N . GLN A 1 90 ? -6.593 -10.090 17.071 1.00 96.69 90 GLN A N 1
ATOM 695 C CA . GLN A 1 90 ? -5.489 -10.933 17.518 1.00 96.69 90 GLN A CA 1
ATOM 696 C C . GLN A 1 90 ? -5.308 -12.085 16.527 1.00 96.69 90 GLN A C 1
ATOM 698 O O . GLN A 1 90 ? -6.261 -12.784 16.198 1.00 96.69 90 GLN A O 1
ATOM 703 N N . GLY A 1 91 ? -4.069 -12.307 16.102 1.00 96.25 91 GLY A N 1
ATOM 704 C CA . GLY A 1 91 ? -3.738 -13.338 15.133 1.00 96.25 91 GLY A CA 1
ATOM 705 C C . GLY A 1 91 ? -4.037 -12.957 13.689 1.00 96.25 91 GLY A C 1
ATOM 706 O O . GLY A 1 91 ? -3.814 -13.804 12.835 1.00 96.25 91 GLY A O 1
ATOM 707 N N . ALA A 1 92 ? -4.451 -11.718 13.384 1.00 96.44 92 ALA A N 1
ATOM 708 C CA . ALA A 1 92 ? -4.591 -11.251 11.999 1.00 96.44 92 ALA A CA 1
ATOM 709 C C . ALA A 1 92 ? -3.270 -11.375 11.214 1.00 96.44 92 ALA A C 1
ATOM 711 O O . ALA A 1 92 ? -3.254 -11.687 10.028 1.00 96.44 92 ALA A O 1
ATOM 712 N N . LEU A 1 93 ? -2.142 -11.204 11.903 1.00 96.19 93 LEU A N 1
ATOM 713 C CA . LEU A 1 93 ? -0.814 -11.548 11.404 1.00 96.19 93 LEU A CA 1
ATOM 714 C C . LEU A 1 93 ? -0.119 -12.487 12.384 1.00 96.19 93 LEU A C 1
ATOM 716 O O . LEU A 1 93 ? -0.496 -12.576 13.555 1.00 96.19 93 LEU A O 1
ATOM 720 N N . LYS A 1 94 ? 0.933 -13.149 11.915 1.00 96.12 94 LYS A N 1
ATOM 721 C CA . LYS A 1 94 ? 1.855 -13.938 12.737 1.00 96.12 94 LYS A CA 1
ATOM 722 C C . LYS A 1 94 ? 3.289 -13.776 12.249 1.00 96.12 94 LYS A C 1
ATOM 724 O O . LYS A 1 94 ? 3.500 -13.430 11.089 1.00 96.12 94 LYS A O 1
ATOM 729 N N . ASP A 1 95 ? 4.265 -14.032 13.107 1.00 95.69 95 ASP A N 1
ATOM 730 C CA . ASP A 1 95 ? 5.665 -14.095 12.680 1.00 95.69 95 ASP A CA 1
ATOM 731 C C . ASP A 1 95 ? 5.966 -15.384 11.877 1.00 95.69 95 ASP A C 1
ATOM 733 O O . ASP A 1 95 ? 5.094 -16.226 11.623 1.00 95.69 95 ASP A O 1
ATOM 737 N N . ILE A 1 96 ? 7.222 -15.557 11.453 1.00 93.69 96 ILE A N 1
ATOM 738 C CA . ILE A 1 96 ? 7.654 -16.729 10.672 1.00 93.69 96 ILE A CA 1
ATOM 739 C C . ILE A 1 96 ? 7.477 -18.049 11.442 1.00 93.69 96 ILE A C 1
ATOM 741 O O . ILE A 1 96 ? 7.216 -19.079 10.810 1.00 93.69 96 ILE A O 1
ATOM 745 N N . ILE A 1 97 ? 7.625 -18.033 12.769 1.00 95.00 97 ILE A N 1
ATOM 746 C CA . ILE A 1 97 ? 7.560 -19.228 13.624 1.00 95.00 97 ILE A CA 1
ATOM 747 C C . ILE A 1 97 ? 6.153 -19.489 14.184 1.00 95.00 97 ILE A C 1
ATOM 749 O O . ILE A 1 97 ? 5.922 -20.541 14.777 1.00 95.00 97 ILE A O 1
ATOM 753 N N . GLY A 1 98 ? 5.202 -18.588 13.926 1.00 95.69 98 GLY A N 1
ATOM 754 C CA . GLY A 1 98 ? 3.781 -18.741 14.220 1.00 95.69 98 GLY A CA 1
ATOM 755 C C . GLY A 1 98 ? 3.282 -17.994 15.457 1.00 95.69 98 GLY A C 1
ATOM 756 O O . GLY A 1 98 ? 2.149 -18.247 15.867 1.00 95.69 98 GLY A O 1
ATOM 757 N N . ASN A 1 99 ? 4.058 -17.080 16.050 1.00 96.94 99 ASN A N 1
ATOM 758 C CA . ASN A 1 99 ? 3.550 -16.254 17.148 1.00 96.94 99 ASN A CA 1
ATOM 759 C C . ASN A 1 99 ? 2.538 -15.232 16.605 1.00 96.94 99 ASN A C 1
ATOM 761 O O . ASN A 1 99 ? 2.878 -14.474 15.692 1.00 96.94 99 ASN A O 1
ATOM 765 N N . PRO A 1 100 ? 1.302 -15.187 17.134 1.00 97.38 100 PRO A N 1
ATOM 766 C CA . PRO A 1 100 ? 0.274 -14.288 16.628 1.00 97.38 100 PRO A CA 1
ATOM 767 C C . PRO A 1 100 ? 0.523 -12.840 17.061 1.00 97.38 100 PRO A C 1
ATOM 769 O O . PRO A 1 100 ? 0.883 -12.573 18.209 1.00 97.38 100 PRO A O 1
ATOM 772 N N . LEU A 1 101 ? 0.229 -11.898 16.163 1.00 95.50 101 LEU A N 1
ATOM 773 C CA . LEU A 1 101 ? 0.101 -10.481 16.481 1.00 95.50 101 LEU A CA 1
ATOM 774 C C . LEU A 1 101 ? -0.982 -10.316 17.556 1.00 95.50 101 LEU A C 1
ATOM 776 O O . LEU A 1 101 ? -2.074 -10.877 17.449 1.00 95.50 101 LEU A O 1
ATOM 780 N N . THR A 1 102 ? -0.694 -9.551 18.603 1.00 95.50 102 THR A N 1
ATOM 781 C CA . THR A 1 102 ? -1.713 -9.168 19.586 1.00 95.50 102 THR A CA 1
ATOM 782 C C . THR A 1 102 ? -2.782 -8.298 18.928 1.00 95.50 102 THR A C 1
ATOM 784 O O . THR A 1 102 ? -2.534 -7.686 17.895 1.00 95.50 102 THR A O 1
ATOM 787 N N . ALA A 1 103 ? -3.981 -8.207 19.508 1.00 95.31 103 ALA A N 1
ATOM 788 C CA . ALA A 1 103 ? -4.994 -7.304 18.962 1.00 95.31 103 ALA A CA 1
ATOM 789 C C . ALA A 1 103 ? -4.418 -5.882 18.818 1.00 95.31 103 ALA A C 1
ATOM 791 O O . ALA A 1 103 ? -3.912 -5.302 19.785 1.00 95.31 103 ALA A O 1
ATOM 792 N N . LEU A 1 104 ? -4.478 -5.339 17.604 1.00 93.88 104 LEU A N 1
ATOM 793 C CA . LEU A 1 104 ? -3.936 -4.029 17.277 1.00 93.88 104 LEU A CA 1
ATOM 794 C C . LEU A 1 104 ? -5.034 -2.980 17.435 1.00 93.88 104 LEU A C 1
ATOM 796 O O . LEU A 1 104 ? -6.150 -3.144 16.942 1.00 93.88 104 LEU A O 1
ATOM 800 N N . ASN A 1 105 ? -4.704 -1.873 18.092 1.00 94.75 105 ASN A N 1
ATOM 801 C CA . ASN A 1 105 ? -5.505 -0.657 18.068 1.00 94.75 105 ASN A CA 1
ATOM 802 C C . ASN A 1 105 ? -4.568 0.545 18.096 1.00 94.75 105 ASN A C 1
ATOM 804 O O . ASN A 1 105 ? -3.958 0.840 19.123 1.00 94.75 105 ASN A O 1
ATOM 808 N N . THR A 1 106 ? -4.457 1.236 16.966 1.00 91.38 106 THR A N 1
ATOM 809 C CA . THR A 1 106 ? -3.493 2.326 16.830 1.00 91.38 106 THR A CA 1
ATOM 810 C C . THR A 1 106 ? -4.007 3.659 17.363 1.00 91.38 106 THR A C 1
ATOM 812 O O . THR A 1 106 ? -3.238 4.608 17.411 1.00 91.38 106 THR A O 1
ATOM 815 N N . ARG A 1 107 ? -5.262 3.766 17.822 1.00 92.19 107 ARG A N 1
ATOM 816 C CA . ARG A 1 107 ? -5.912 5.050 18.166 1.00 92.19 107 ARG A CA 1
ATOM 817 C C . ARG A 1 107 ? -5.102 5.962 19.095 1.00 92.19 107 ARG A C 1
ATOM 819 O O . ARG A 1 107 ? -5.244 7.175 19.023 1.00 92.19 107 ARG A O 1
ATOM 826 N N . GLN A 1 108 ? -4.287 5.391 19.982 1.00 88.25 108 GLN A N 1
ATOM 827 C CA . GLN A 1 108 ? -3.453 6.146 20.928 1.00 88.25 108 GLN A CA 1
ATOM 828 C C . GLN A 1 108 ? -1.965 6.191 20.553 1.00 88.25 108 GLN A C 1
ATOM 830 O O . GLN A 1 108 ? -1.209 6.938 21.167 1.00 88.25 108 GLN A O 1
ATOM 835 N N . THR A 1 109 ? -1.526 5.390 19.583 1.00 86.75 109 THR A N 1
ATOM 836 C CA . THR A 1 109 ? -0.108 5.250 19.214 1.00 86.75 109 THR A CA 1
ATOM 837 C C . THR A 1 109 ? 0.197 5.843 17.845 1.00 86.75 109 THR A C 1
ATOM 839 O O . THR A 1 109 ? 1.278 6.385 17.636 1.00 86.75 109 THR A O 1
ATOM 842 N N . TRP A 1 110 ? -0.740 5.731 16.907 1.00 87.38 110 TRP A N 1
ATOM 843 C CA . TRP A 1 110 ? -0.607 6.203 15.542 1.00 87.38 110 TRP A CA 1
ATOM 844 C C . TRP A 1 110 ? -1.980 6.448 14.909 1.00 87.38 110 TRP A C 1
ATOM 846 O O . TRP A 1 110 ? -2.796 5.537 14.746 1.00 87.38 110 TRP A O 1
ATOM 856 N N . THR A 1 111 ? -2.201 7.692 14.508 1.00 88.19 111 THR A N 1
ATOM 857 C CA . THR A 1 111 ? -3.336 8.117 13.695 1.00 88.19 111 THR A CA 1
ATOM 858 C C . THR A 1 111 ? -2.822 8.857 12.467 1.00 88.19 111 THR A C 1
ATOM 860 O O . THR A 1 111 ? -1.673 9.326 12.415 1.00 88.19 111 THR A O 1
ATOM 863 N N . PHE A 1 112 ? -3.686 8.978 11.469 1.00 85.25 112 PHE A N 1
ATOM 864 C CA . PHE A 1 112 ? -3.466 9.864 10.338 1.00 85.25 112 PHE A CA 1
ATOM 865 C C . PHE A 1 112 ? -4.713 10.692 10.078 1.00 85.25 112 PHE A C 1
ATOM 867 O O . PHE A 1 112 ? -5.820 10.291 10.419 1.00 85.25 112 PHE A O 1
ATOM 874 N N . ARG A 1 113 ? -4.528 11.867 9.487 1.00 86.06 113 ARG A N 1
ATOM 875 C CA . ARG A 1 113 ? -5.618 12.774 9.132 1.00 86.06 113 ARG A CA 1
ATOM 876 C C . ARG A 1 113 ? -5.593 13.017 7.634 1.00 86.06 113 ARG A C 1
ATOM 878 O O . ARG A 1 113 ? -4.524 13.301 7.089 1.00 86.06 113 ARG A O 1
ATOM 885 N N . THR A 1 114 ? -6.754 12.890 7.005 1.00 82.12 114 THR A N 1
ATOM 886 C CA . THR A 1 114 ? -6.960 13.284 5.610 1.00 82.12 114 THR A CA 1
ATOM 887 C C . THR A 1 114 ? -6.957 14.803 5.490 1.00 82.12 114 THR A C 1
ATOM 889 O O . THR A 1 114 ? -7.303 15.518 6.431 1.00 82.12 114 THR A O 1
ATOM 892 N N . MET A 1 115 ? -6.542 15.322 4.341 1.00 76.62 115 MET A N 1
ATOM 893 C CA . MET A 1 115 ? -6.481 16.767 4.129 1.00 76.62 115 MET A CA 1
ATOM 894 C C . MET A 1 115 ? -7.854 17.451 4.185 1.00 76.62 115 MET A C 1
ATOM 896 O O . MET A 1 115 ? -8.889 16.855 3.880 1.00 76.62 115 MET A O 1
ATOM 900 N N . SER A 1 116 ? -7.847 18.726 4.582 1.00 76.12 116 SER A N 1
ATOM 901 C CA . SER A 1 116 ? -9.035 19.584 4.644 1.00 76.12 116 SER A CA 1
ATOM 902 C C . SER A 1 116 ? -9.235 20.451 3.397 1.00 76.12 116 SER A C 1
ATOM 904 O O . S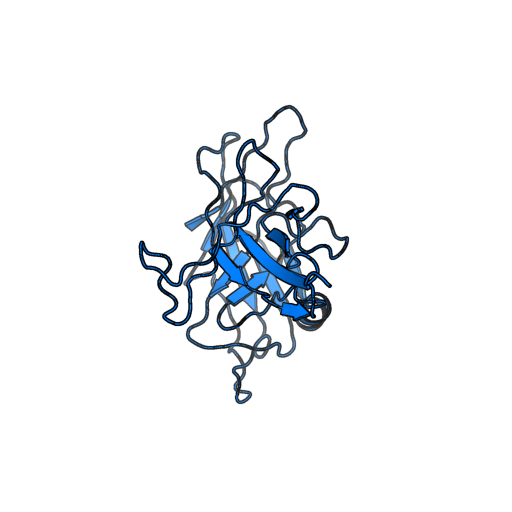ER A 1 116 ? -10.353 20.893 3.149 1.00 76.12 116 SER A O 1
ATOM 906 N N . GLY A 1 117 ? -8.167 20.712 2.636 1.00 65.81 117 GLY A N 1
ATOM 907 C CA . GLY A 1 117 ? -8.190 21.549 1.434 1.00 65.81 117 GLY A CA 1
ATOM 908 C C . GLY A 1 117 ? -8.409 20.760 0.143 1.00 65.81 117 GLY A C 1
ATOM 909 O O . GLY A 1 117 ? -8.493 19.534 0.160 1.00 65.81 117 GLY A O 1
ATOM 910 N N . ASP A 1 118 ? -8.467 21.483 -0.977 1.00 66.06 118 ASP A N 1
ATOM 911 C CA . ASP A 1 118 ? -8.659 20.911 -2.320 1.00 66.06 118 ASP A CA 1
ATOM 912 C C . ASP A 1 118 ? -7.352 20.777 -3.119 1.00 66.06 118 ASP A C 1
ATOM 914 O O . ASP A 1 118 ? -7.318 20.077 -4.129 1.00 66.06 118 ASP A O 1
ATOM 918 N N . ILE A 1 119 ? -6.280 21.432 -2.657 1.00 63.19 119 ILE A N 1
ATOM 919 C CA . ILE A 1 119 ? -4.971 21.461 -3.316 1.00 63.19 119 ILE A CA 1
ATOM 920 C C . ILE A 1 119 ? -4.005 20.575 -2.544 1.00 63.19 119 ILE A C 1
ATOM 922 O O . ILE A 1 119 ? -3.820 20.747 -1.337 1.00 63.19 119 ILE A O 1
ATOM 926 N N . ASP A 1 120 ? -3.363 19.676 -3.271 1.00 70.81 120 ASP A N 1
ATOM 927 C CA . ASP A 1 120 ? -2.199 18.946 -2.815 1.00 70.81 120 ASP A CA 1
ATOM 928 C C . ASP A 1 120 ? -0.952 19.570 -3.420 1.00 70.81 120 ASP A C 1
ATOM 930 O O . ASP A 1 120 ? -0.909 19.952 -4.588 1.00 70.81 120 ASP A O 1
ATOM 934 N N . THR A 1 121 ? 0.056 19.707 -2.578 1.00 71.19 121 THR A N 1
ATOM 935 C CA . THR A 1 121 ? 1.363 20.246 -2.933 1.00 71.19 121 THR A CA 1
ATOM 936 C C . THR A 1 121 ? 2.479 19.268 -2.591 1.00 71.19 121 THR A C 1
ATOM 938 O O . THR A 1 121 ? 3.651 19.631 -2.693 1.00 71.19 121 THR A O 1
ATOM 941 N N . LYS A 1 122 ? 2.146 18.076 -2.090 1.00 74.75 122 LYS A N 1
ATOM 942 C CA . LYS A 1 122 ? 3.103 17.006 -1.853 1.00 74.75 122 LYS A CA 1
ATOM 943 C C . LYS A 1 122 ? 3.220 16.184 -3.128 1.00 74.75 122 LYS A C 1
ATOM 945 O O . LYS A 1 122 ? 2.257 16.022 -3.860 1.00 74.75 122 LYS A O 1
ATOM 950 N N . ALA A 1 123 ? 4.444 15.773 -3.426 1.00 79.56 123 ALA A N 1
ATOM 951 C CA . ALA A 1 123 ? 4.702 14.872 -4.532 1.00 79.56 123 ALA A CA 1
ATOM 952 C C . ALA A 1 123 ? 4.609 13.423 -4.032 1.00 79.56 123 ALA A C 1
ATOM 954 O O . ALA A 1 123 ? 4.919 13.187 -2.856 1.00 79.56 123 ALA A O 1
ATOM 955 N N . PRO A 1 124 ? 4.322 12.458 -4.922 1.00 80.69 124 PRO A N 1
ATOM 956 C CA . PRO A 1 124 ? 4.315 11.056 -4.550 1.00 80.69 124 PRO A CA 1
ATOM 957 C C . PRO A 1 124 ? 5.690 10.617 -4.053 1.00 80.69 124 PRO A C 1
ATOM 959 O O . PRO A 1 124 ? 6.702 10.795 -4.735 1.00 80.69 124 PRO A O 1
ATOM 962 N N . GLU A 1 125 ? 5.736 9.993 -2.880 1.00 84.94 125 GLU A N 1
ATOM 963 C CA . GLU A 1 125 ? 6.954 9.416 -2.319 1.00 84.94 125 GLU A CA 1
ATOM 964 C C . GLU A 1 125 ? 6.903 7.891 -2.400 1.00 84.94 125 GLU A C 1
ATOM 966 O O . GLU A 1 125 ? 5.863 7.269 -2.176 1.00 84.94 125 GLU A O 1
ATOM 971 N N . VAL A 1 126 ? 8.044 7.259 -2.682 1.00 86.88 126 VAL A N 1
ATOM 972 C CA . VAL A 1 126 ? 8.156 5.797 -2.632 1.00 86.88 126 VAL A CA 1
ATOM 973 C C . VAL A 1 126 ? 8.163 5.347 -1.172 1.00 86.88 126 VAL A C 1
ATOM 975 O O . VAL A 1 126 ? 9.081 5.656 -0.415 1.00 86.88 126 VAL A O 1
ATOM 978 N N . VAL A 1 127 ? 7.173 4.544 -0.788 1.00 83.25 127 VAL A N 1
ATOM 979 C CA . VAL A 1 127 ? 7.125 3.879 0.520 1.00 83.25 127 VAL A CA 1
ATOM 980 C C . VAL A 1 127 ? 8.033 2.656 0.508 1.00 83.25 127 VAL A C 1
ATOM 982 O O . VAL A 1 127 ? 8.833 2.450 1.428 1.00 83.25 127 VAL A O 1
ATOM 985 N N . TYR A 1 128 ? 7.886 1.812 -0.521 1.00 85.25 128 TYR A N 1
ATOM 986 C CA . TYR A 1 128 ? 8.750 0.657 -0.739 1.00 85.25 128 TYR A CA 1
ATOM 987 C C . TYR A 1 128 ? 8.631 0.030 -2.124 1.00 85.25 128 TYR A C 1
ATOM 989 O O . TYR A 1 128 ? 7.643 0.212 -2.826 1.00 85.25 128 TYR A O 1
ATOM 997 N N . THR A 1 129 ? 9.621 -0.793 -2.464 1.00 86.06 129 THR A N 1
ATOM 998 C CA . THR A 1 129 ? 9.569 -1.738 -3.580 1.00 86.06 129 THR A CA 1
ATOM 999 C C . THR A 1 129 ? 9.450 -3.164 -3.051 1.00 86.06 129 THR A C 1
ATOM 1001 O O . THR A 1 129 ? 9.956 -3.494 -1.972 1.00 86.06 129 THR A O 1
ATOM 1004 N N . GLY A 1 130 ? 8.736 -4.022 -3.770 1.00 83.62 130 GLY A N 1
ATOM 1005 C CA . GLY A 1 130 ? 8.507 -5.393 -3.332 1.00 83.62 130 GLY A CA 1
ATOM 1006 C C . GLY A 1 130 ? 7.910 -6.273 -4.416 1.00 83.62 130 GLY A C 1
ATOM 1007 O O . GLY A 1 130 ? 7.712 -5.842 -5.550 1.00 83.62 130 GLY A O 1
ATOM 1008 N N . GLY A 1 131 ? 7.637 -7.529 -4.057 1.00 80.56 131 GLY A N 1
ATOM 1009 C CA . GLY A 1 131 ? 7.024 -8.478 -4.985 1.00 80.56 131 GLY A CA 1
ATOM 1010 C C . GLY A 1 131 ? 7.901 -8.822 -6.191 1.00 80.56 131 GLY A C 1
ATOM 1011 O O . GLY A 1 131 ? 7.372 -9.154 -7.247 1.00 80.56 131 GLY A O 1
ATOM 1012 N N . LEU A 1 132 ? 9.229 -8.716 -6.042 1.00 84.81 132 LEU A N 1
ATOM 1013 C CA . LEU A 1 132 ? 10.178 -9.101 -7.082 1.00 84.81 132 LEU A CA 1
ATOM 1014 C C . LEU A 1 132 ? 10.070 -10.606 -7.318 1.00 84.81 132 LEU A C 1
ATOM 1016 O O . LEU A 1 132 ? 10.463 -11.410 -6.472 1.00 84.81 132 LEU A O 1
ATOM 1020 N N . VAL A 1 133 ? 9.517 -10.982 -8.465 1.00 84.12 133 VAL A N 1
ATOM 1021 C CA . VAL A 1 133 ? 9.405 -12.374 -8.890 1.00 84.12 133 VAL A CA 1
ATOM 1022 C C . VAL A 1 133 ? 10.060 -12.514 -10.243 1.00 84.12 133 VAL A C 1
ATOM 1024 O O . VAL A 1 133 ? 9.648 -11.892 -11.220 1.00 84.12 133 VAL A O 1
ATOM 1027 N N . TRP A 1 134 ? 11.064 -13.381 -10.294 1.00 82.25 134 TRP A N 1
ATOM 1028 C CA . TRP A 1 134 ? 11.686 -13.786 -11.538 1.00 82.25 134 TRP A CA 1
ATOM 1029 C C . TRP A 1 134 ? 11.001 -15.050 -12.060 1.00 82.25 134 TRP A C 1
ATOM 1031 O O . TRP A 1 134 ? 11.234 -16.152 -11.563 1.00 82.25 134 TRP A O 1
ATOM 1041 N N . HIS A 1 135 ? 10.155 -14.902 -13.076 1.00 82.94 135 HIS A N 1
ATOM 1042 C CA . HIS A 1 135 ? 9.598 -16.014 -13.837 1.00 82.94 135 HIS A CA 1
ATOM 1043 C C . HIS A 1 135 ? 10.186 -15.981 -15.243 1.00 82.94 135 HIS A C 1
ATOM 1045 O O . HIS A 1 135 ? 9.633 -15.343 -16.136 1.00 82.94 135 HIS A O 1
ATOM 1051 N N . TRP A 1 136 ? 11.337 -16.640 -15.414 1.00 80.31 136 TRP A N 1
ATOM 1052 C CA . TRP A 1 136 ? 12.141 -16.548 -16.633 1.00 80.31 136 TRP A CA 1
ATOM 1053 C C . TRP A 1 136 ? 11.280 -16.665 -17.910 1.00 80.31 136 TRP A C 1
ATOM 1055 O O . TRP A 1 136 ? 10.531 -17.637 -18.039 1.00 80.31 136 TRP A O 1
ATOM 1065 N N . PRO A 1 137 ? 11.389 -15.712 -18.859 1.00 86.00 137 PRO A N 1
ATOM 1066 C CA . PRO A 1 137 ? 12.359 -14.611 -18.904 1.00 86.00 137 PRO A CA 1
ATOM 1067 C C . PRO A 1 137 ? 11.911 -13.319 -18.195 1.00 86.00 137 PRO A C 1
ATOM 1069 O O . PRO A 1 137 ? 12.652 -12.353 -18.198 1.00 86.00 137 PRO A O 1
ATOM 1072 N N . VAL A 1 138 ? 10.727 -13.261 -17.592 1.00 86.44 138 VAL A N 1
ATOM 1073 C CA . VAL A 1 138 ? 10.150 -12.014 -17.072 1.00 86.44 138 VAL A CA 1
ATOM 1074 C C . VAL A 1 138 ? 10.468 -11.816 -15.587 1.00 86.44 138 VAL A C 1
ATOM 1076 O O . VAL A 1 138 ? 10.120 -12.642 -14.743 1.00 86.44 138 VAL A O 1
ATOM 1079 N N . LEU A 1 139 ? 11.076 -10.683 -15.255 1.00 87.19 139 LEU A N 1
ATOM 1080 C CA . LEU A 1 139 ? 11.077 -10.096 -13.922 1.00 87.19 139 LEU A CA 1
ATOM 1081 C C . LEU A 1 139 ? 9.820 -9.240 -13.757 1.00 87.19 139 LEU A C 1
ATOM 1083 O O . LEU A 1 139 ? 9.556 -8.357 -14.567 1.00 87.19 139 LEU A O 1
ATOM 1087 N N . ARG A 1 140 ? 9.066 -9.464 -12.686 1.00 88.31 140 ARG A N 1
ATOM 1088 C CA . ARG A 1 140 ? 7.958 -8.597 -12.273 1.00 88.31 140 ARG A CA 1
ATOM 1089 C C . ARG A 1 140 ? 8.260 -7.989 -10.916 1.00 88.31 140 ARG A C 1
ATOM 1091 O O . ARG A 1 140 ? 8.811 -8.674 -10.057 1.00 88.31 140 ARG A O 1
ATOM 1098 N N . GLY A 1 141 ? 7.855 -6.743 -10.706 1.00 87.88 141 GLY A N 1
ATOM 1099 C CA . GLY A 1 141 ? 7.954 -6.077 -9.414 1.00 87.88 141 GLY A CA 1
ATOM 1100 C C . GLY A 1 141 ? 6.905 -4.993 -9.219 1.00 87.88 141 GLY A C 1
ATOM 1101 O O . GLY A 1 141 ? 6.137 -4.672 -10.126 1.00 87.88 141 GLY A O 1
ATOM 1102 N N . TYR A 1 142 ? 6.870 -4.454 -8.002 1.00 87.19 142 TYR A N 1
ATOM 1103 C CA . TYR A 1 142 ? 5.906 -3.443 -7.582 1.00 87.19 142 TYR A CA 1
ATOM 1104 C C . TYR A 1 142 ? 6.610 -2.316 -6.831 1.00 87.19 142 TYR A C 1
ATOM 1106 O O . TYR A 1 142 ? 7.498 -2.560 -6.007 1.00 87.19 142 TYR A O 1
ATOM 1114 N N . VAL A 1 143 ? 6.169 -1.090 -7.086 1.00 87.50 143 VAL A N 1
ATOM 1115 C CA . VAL A 1 143 ? 6.528 0.125 -6.355 1.00 87.50 143 VAL A CA 1
ATOM 1116 C C . VAL A 1 143 ? 5.269 0.639 -5.667 1.00 87.50 143 VAL A C 1
ATOM 1118 O O . VAL A 1 143 ? 4.222 0.764 -6.298 1.00 87.50 143 VAL A O 1
ATOM 1121 N N . TYR A 1 144 ? 5.359 0.909 -4.370 1.00 84.50 144 TYR A N 1
ATOM 1122 C CA . TYR A 1 144 ? 4.256 1.413 -3.558 1.00 84.50 144 TYR A CA 1
ATOM 1123 C C . TYR A 1 144 ? 4.551 2.857 -3.168 1.00 84.50 144 TYR A C 1
ATOM 1125 O O . TYR A 1 144 ? 5.604 3.135 -2.588 1.00 84.50 144 TYR A O 1
ATOM 1133 N N . PHE A 1 145 ? 3.620 3.749 -3.476 1.00 84.00 145 PHE A N 1
ATOM 1134 C CA . PHE A 1 145 ? 3.687 5.183 -3.242 1.00 84.00 145 PHE A CA 1
ATOM 1135 C C . PHE A 1 145 ? 2.810 5.604 -2.060 1.00 84.00 145 PHE A C 1
ATOM 1137 O O . PHE A 1 145 ? 1.953 4.848 -1.594 1.00 84.00 145 PHE A O 1
ATOM 1144 N N . THR A 1 146 ? 3.060 6.809 -1.552 1.00 79.25 146 THR A N 1
ATOM 1145 C CA . THR A 1 146 ? 2.322 7.419 -0.436 1.00 79.25 146 THR A CA 1
ATOM 1146 C C . THR A 1 146 ? 0.909 7.867 -0.783 1.00 79.25 146 THR A C 1
ATOM 1148 O O . THR A 1 146 ? 0.151 8.155 0.136 1.00 79.25 146 THR A O 1
ATOM 1151 N N . GLU A 1 147 ? 0.584 7.941 -2.070 1.00 76.81 147 GLU A N 1
ATOM 1152 C CA . GLU A 1 147 ? -0.680 8.443 -2.605 1.00 76.81 147 GLU A CA 1
ATOM 1153 C C . GLU A 1 147 ? -0.984 7.783 -3.955 1.00 76.81 147 GLU A C 1
ATOM 1155 O O . GLU A 1 147 ? -0.162 7.024 -4.485 1.00 76.81 147 GLU A O 1
ATOM 1160 N N . HIS A 1 148 ? -2.158 8.073 -4.516 1.00 77.81 148 HIS A N 1
ATOM 1161 C CA . HIS A 1 148 ? -2.492 7.673 -5.878 1.00 77.81 148 HIS A CA 1
ATOM 1162 C C . HIS A 1 148 ? -1.512 8.271 -6.892 1.00 77.81 148 HIS A C 1
ATOM 1164 O O . HIS A 1 148 ? -1.223 9.463 -6.872 1.00 77.81 148 HIS A O 1
ATOM 1170 N N . VAL A 1 149 ? -1.028 7.437 -7.810 1.00 79.94 149 VAL A N 1
ATOM 1171 C CA . VAL A 1 149 ? -0.102 7.864 -8.861 1.00 79.94 149 VAL A CA 1
ATOM 1172 C C . VAL A 1 149 ? -0.689 7.616 -10.241 1.00 79.94 149 VAL A C 1
ATOM 1174 O O . VAL A 1 149 ? -1.333 6.599 -10.488 1.00 79.94 149 VAL A O 1
ATOM 1177 N N . VAL A 1 150 ? -0.438 8.558 -11.146 1.00 78.25 150 VAL A N 1
ATOM 1178 C CA . VAL A 1 150 ? -0.832 8.506 -12.558 1.00 78.25 150 VAL A CA 1
ATOM 1179 C C . VAL A 1 150 ? 0.390 8.726 -13.449 1.00 78.25 150 VAL A C 1
ATOM 1181 O O . VAL A 1 150 ? 1.459 9.106 -12.967 1.00 78.25 150 VAL A O 1
ATOM 1184 N N . ALA A 1 151 ? 0.247 8.474 -14.751 1.00 81.44 151 ALA A N 1
ATOM 1185 C CA . ALA A 1 151 ? 1.320 8.709 -15.712 1.00 81.44 151 ALA A CA 1
ATOM 1186 C C . ALA A 1 151 ? 1.698 10.196 -15.761 1.00 81.44 151 ALA A C 1
ATOM 1188 O O . ALA A 1 151 ? 0.828 11.063 -15.829 1.00 81.44 151 ALA A O 1
ATOM 1189 N N . GLY A 1 152 ? 3.002 10.468 -15.745 1.00 82.06 152 GLY A N 1
ATOM 1190 C CA . GLY A 1 152 ? 3.577 11.791 -15.979 1.00 82.06 152 GLY A CA 1
ATOM 1191 C C . GLY A 1 152 ? 4.531 11.767 -17.173 1.00 82.06 152 GLY A C 1
ATOM 1192 O O . GLY A 1 152 ? 4.528 10.827 -17.958 1.00 82.06 152 GLY A O 1
ATOM 1193 N N . GLU A 1 153 ? 5.385 12.783 -17.293 1.00 83.94 153 GLU A N 1
ATOM 1194 C CA . GLU A 1 153 ? 6.365 12.889 -18.394 1.00 83.94 153 GLU A CA 1
ATOM 1195 C C . GLU A 1 153 ? 7.710 12.187 -18.104 1.00 83.94 153 GLU A C 1
ATOM 1197 O O . GLU A 1 153 ? 8.612 12.181 -18.941 1.00 83.94 153 GLU A O 1
ATOM 1202 N N . GLY A 1 154 ? 7.878 11.645 -16.893 1.00 85.31 154 GLY A N 1
ATOM 1203 C CA . GLY A 1 154 ? 9.098 10.962 -16.456 1.00 85.31 154 GLY A CA 1
ATOM 1204 C C . GLY A 1 154 ? 9.182 9.501 -16.906 1.00 85.31 154 GLY A C 1
ATOM 1205 O O . GLY A 1 154 ? 8.324 8.999 -17.622 1.00 85.31 154 GLY A O 1
ATOM 1206 N N . PHE A 1 155 ? 10.216 8.798 -16.443 1.00 83.81 155 PHE A N 1
ATOM 1207 C CA . PHE A 1 155 ? 10.399 7.368 -16.696 1.00 83.81 155 PHE A CA 1
ATOM 1208 C C . PHE A 1 155 ? 10.778 6.619 -15.415 1.00 83.81 155 PHE A C 1
ATOM 1210 O O . PHE A 1 155 ? 11.377 7.194 -14.503 1.00 83.81 155 PHE A O 1
ATOM 1217 N N . LEU A 1 156 ? 10.463 5.323 -15.365 1.00 87.19 156 LEU A N 1
ATOM 1218 C CA . LEU A 1 156 ? 11.068 4.388 -14.417 1.00 87.19 156 LEU A CA 1
ATOM 1219 C C . LEU A 1 156 ? 12.220 3.656 -15.108 1.00 87.19 156 LEU A C 1
ATOM 1221 O O . LEU A 1 156 ? 12.185 3.418 -16.315 1.00 87.19 156 LEU A O 1
ATOM 1225 N N . SER A 1 157 ? 13.238 3.271 -14.346 1.00 87.31 157 SER A N 1
ATOM 1226 C CA . SER A 1 157 ? 14.338 2.461 -14.860 1.00 87.31 157 SER A CA 1
ATOM 1227 C C . SER A 1 157 ? 14.785 1.395 -13.867 1.00 87.31 157 SER A C 1
ATOM 1229 O O . SER A 1 157 ? 14.629 1.536 -12.654 1.00 87.31 157 SER A O 1
ATOM 1231 N N . LEU A 1 158 ? 15.344 0.316 -14.406 1.00 87.44 158 LEU A N 1
ATOM 1232 C CA . LEU A 1 158 ? 16.031 -0.734 -13.669 1.00 87.44 158 LEU A CA 1
ATOM 1233 C C . LEU A 1 158 ? 17.524 -0.648 -13.966 1.00 87.44 158 LEU A C 1
ATOM 1235 O O . LEU A 1 158 ? 17.926 -0.537 -15.124 1.00 87.44 158 LEU A O 1
ATOM 1239 N N . GLN A 1 159 ? 18.327 -0.712 -12.913 1.00 88.12 159 GLN 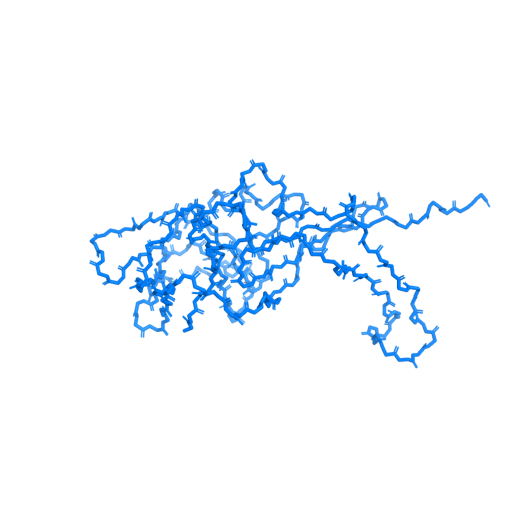A N 1
ATOM 1240 C CA . GLN A 1 159 ? 19.779 -0.773 -12.986 1.00 88.12 159 GLN A CA 1
ATOM 1241 C C . GLN A 1 159 ? 20.217 -2.122 -12.419 1.00 88.12 159 GLN A C 1
ATOM 1243 O O . GLN A 1 159 ? 19.821 -2.475 -11.309 1.00 88.12 159 GLN A O 1
ATOM 1248 N N . ASP A 1 160 ? 20.998 -2.869 -13.194 1.00 86.50 160 ASP A N 1
ATOM 1249 C CA . ASP A 1 160 ? 21.728 -4.029 -12.690 1.00 86.50 160 ASP A CA 1
ATOM 1250 C C . ASP A 1 160 ? 23.002 -3.526 -12.009 1.00 86.50 160 ASP A C 1
ATOM 1252 O O . ASP A 1 160 ? 23.791 -2.820 -12.646 1.00 86.50 160 ASP A O 1
ATOM 1256 N N . CYS A 1 161 ? 23.148 -3.826 -10.720 1.00 87.56 161 CYS A N 1
ATOM 1257 C CA . CYS A 1 161 ? 24.188 -3.259 -9.863 1.00 87.56 161 CYS A CA 1
ATOM 1258 C C . CYS A 1 161 ? 25.353 -4.226 -9.625 1.00 87.56 161 CYS A C 1
ATOM 1260 O O . CYS A 1 161 ? 25.945 -4.225 -8.550 1.00 87.56 161 CYS A O 1
ATOM 1262 N N . GLY A 1 162 ? 25.582 -5.128 -10.582 1.00 85.19 162 GLY A N 1
ATOM 1263 C CA . GLY A 1 162 ? 26.704 -6.052 -10.543 1.00 85.19 162 GLY A CA 1
ATOM 1264 C C . GLY A 1 162 ? 26.639 -7.076 -9.408 1.00 85.19 162 GLY A C 1
ATOM 1265 O O . GLY A 1 162 ? 25.598 -7.316 -8.787 1.00 85.19 162 GLY A O 1
ATOM 1266 N N . ASP A 1 163 ? 27.781 -7.715 -9.158 1.00 85.94 163 ASP A N 1
ATOM 1267 C CA . ASP A 1 163 ? 27.910 -8.787 -8.162 1.00 85.94 163 ASP A CA 1
ATOM 1268 C C . ASP A 1 163 ? 28.050 -8.234 -6.733 1.00 85.94 163 ASP A C 1
ATOM 1270 O O . ASP A 1 163 ? 27.802 -8.949 -5.754 1.00 85.94 163 ASP A O 1
ATOM 1274 N N . ASP A 1 164 ? 28.481 -6.979 -6.599 1.00 85.88 164 ASP A N 1
ATOM 1275 C CA . ASP A 1 164 ? 28.711 -6.320 -5.314 1.00 85.88 164 ASP A CA 1
ATOM 1276 C C . ASP A 1 164 ? 27.491 -5.543 -4.787 1.00 85.88 164 ASP A C 1
ATOM 1278 O O . ASP A 1 164 ? 27.478 -5.146 -3.615 1.00 85.88 164 ASP A O 1
ATOM 1282 N N . PHE A 1 165 ? 26.435 -5.443 -5.602 1.00 84.56 165 PHE A N 1
ATOM 1283 C CA . PHE A 1 165 ? 25.193 -4.725 -5.324 1.00 84.56 165 PHE A CA 1
ATOM 1284 C C . PHE A 1 165 ? 25.379 -3.206 -5.140 1.00 84.56 165 PHE A C 1
ATOM 1286 O O . PHE A 1 165 ? 24.525 -2.567 -4.511 1.00 84.56 165 PHE A O 1
ATOM 1293 N N . ASP A 1 166 ? 26.457 -2.620 -5.667 1.00 85.25 166 ASP A N 1
ATOM 1294 C CA . ASP A 1 166 ? 26.705 -1.179 -5.657 1.00 85.25 166 ASP A CA 1
ATOM 1295 C C . ASP A 1 166 ? 26.358 -0.560 -7.017 1.00 85.25 166 ASP A C 1
ATOM 1297 O O . ASP A 1 166 ? 27.029 -0.739 -8.018 1.00 85.25 166 ASP A O 1
ATOM 1301 N N . CYS A 1 167 ? 25.294 0.241 -7.072 1.00 84.88 167 CYS A N 1
ATOM 1302 C CA . CYS A 1 167 ? 24.879 0.910 -8.311 1.00 84.88 167 CYS A CA 1
ATOM 1303 C C . CYS A 1 167 ? 25.705 2.186 -8.604 1.00 84.88 167 CYS A C 1
ATOM 1305 O O . CYS A 1 167 ? 25.189 3.142 -9.196 1.00 84.88 167 CYS A O 1
ATOM 1307 N N . GLY A 1 168 ? 26.936 2.258 -8.090 1.00 83.00 168 GLY A N 1
ATOM 1308 C CA . GLY A 1 168 ? 27.857 3.379 -8.217 1.00 83.00 168 GLY A CA 1
ATOM 1309 C C . GLY A 1 168 ? 28.471 3.497 -9.617 1.00 83.00 168 GLY A C 1
ATOM 1310 O O . GLY A 1 168 ? 27.909 3.082 -10.624 1.00 83.00 168 GLY A O 1
ATOM 1311 N N . THR A 1 169 ? 29.637 4.131 -9.731 1.00 72.38 169 THR A N 1
ATOM 1312 C CA . THR A 1 169 ? 30.389 4.148 -10.999 1.00 72.38 169 THR A CA 1
ATOM 1313 C C . THR A 1 169 ? 31.538 3.145 -10.933 1.00 72.38 169 THR A C 1
ATOM 1315 O O . THR A 1 169 ? 32.699 3.538 -10.790 1.00 72.38 169 THR A O 1
ATOM 1318 N N . ASP A 1 170 ? 31.209 1.864 -11.008 1.00 79.12 170 ASP A N 1
ATOM 1319 C CA . ASP A 1 170 ? 32.123 0.727 -11.161 1.00 79.12 170 ASP A CA 1
ATOM 1320 C C . ASP A 1 170 ? 31.940 0.075 -12.550 1.00 79.12 170 ASP A C 1
ATOM 1322 O O . ASP A 1 170 ? 31.305 0.638 -13.448 1.00 79.12 170 ASP A O 1
ATOM 1326 N N . PHE A 1 171 ? 32.619 -1.050 -12.781 1.00 79.56 171 PHE A N 1
ATOM 1327 C CA . PHE A 1 171 ? 32.709 -1.694 -14.095 1.00 79.56 171 PHE A CA 1
ATOM 1328 C C . PHE A 1 171 ? 31.738 -2.864 -14.280 1.00 79.56 171 PHE A C 1
ATOM 1330 O O . PHE A 1 171 ? 31.612 -3.343 -15.409 1.00 79.56 171 PHE A O 1
ATOM 1337 N N . ASP A 1 172 ? 31.113 -3.355 -13.213 1.00 82.06 172 ASP A N 1
ATOM 1338 C CA . ASP A 1 172 ? 30.190 -4.489 -13.236 1.00 82.06 172 ASP A CA 1
ATOM 1339 C C . ASP A 1 172 ? 28.718 -4.071 -13.298 1.00 82.06 172 ASP A C 1
ATOM 1341 O O . ASP A 1 172 ? 27.865 -4.915 -13.575 1.00 82.06 172 ASP A O 1
ATOM 1345 N N . ASN A 1 173 ? 28.427 -2.773 -13.191 1.00 83.62 173 ASN A N 1
ATOM 1346 C CA . ASN A 1 173 ? 27.102 -2.245 -13.483 1.00 83.62 173 ASN A CA 1
ATOM 1347 C C . ASN A 1 173 ? 26.662 -2.515 -14.928 1.00 83.62 173 ASN A C 1
ATOM 1349 O O . ASN A 1 173 ? 27.314 -2.140 -15.909 1.00 83.62 173 ASN A O 1
ATOM 1353 N N . GLY A 1 174 ? 25.501 -3.160 -15.055 1.00 83.12 174 GLY A N 1
ATOM 1354 C CA . GLY A 1 174 ? 24.864 -3.427 -16.337 1.00 83.12 174 GLY A CA 1
ATOM 1355 C C . GLY A 1 174 ? 24.294 -2.159 -16.988 1.00 83.12 174 GLY A C 1
ATOM 1356 O O . GLY A 1 174 ? 24.371 -1.055 -16.442 1.00 83.12 174 GLY A O 1
ATOM 1357 N N . PRO A 1 175 ? 23.701 -2.266 -18.185 1.00 82.88 175 PRO A N 1
ATOM 1358 C CA . PRO A 1 175 ? 23.041 -1.127 -18.807 1.00 82.88 175 PRO A CA 1
ATOM 1359 C C . PRO A 1 175 ? 21.794 -0.700 -18.017 1.00 82.88 175 PRO A C 1
ATOM 1361 O O . PRO A 1 175 ? 21.033 -1.533 -17.529 1.00 82.88 175 PRO A O 1
ATOM 1364 N N . LEU A 1 176 ? 21.545 0.611 -17.963 1.00 84.44 176 LEU A N 1
ATOM 1365 C CA . LEU A 1 176 ? 20.290 1.147 -17.445 1.00 84.44 176 LEU A CA 1
ATOM 1366 C C . LEU A 1 176 ? 19.140 0.778 -18.392 1.00 84.44 176 LEU A C 1
ATOM 1368 O O . LEU A 1 176 ? 19.152 1.130 -19.575 1.00 84.44 176 LEU A O 1
ATOM 1372 N N . HIS A 1 177 ? 18.121 0.112 -17.863 1.00 85.31 177 HIS A N 1
ATOM 1373 C CA . HIS A 1 177 ? 16.937 -0.291 -18.609 1.00 85.31 177 HIS A CA 1
ATOM 1374 C C . HIS A 1 177 ? 15.773 0.642 -18.302 1.00 85.31 177 HIS A C 1
ATOM 1376 O O . HIS A 1 177 ? 15.260 0.644 -17.189 1.00 85.31 177 HIS A O 1
ATOM 1382 N N . ILE A 1 178 ? 15.335 1.423 -19.289 1.00 85.81 178 ILE A N 1
ATOM 1383 C CA . ILE A 1 178 ? 14.131 2.251 -19.167 1.00 85.81 178 ILE A CA 1
ATOM 1384 C C . ILE A 1 178 ? 12.903 1.347 -19.302 1.00 85.81 178 ILE A C 1
ATOM 1386 O O . ILE A 1 178 ? 12.802 0.579 -20.259 1.00 85.81 178 ILE A O 1
ATOM 1390 N N . LEU A 1 179 ? 11.995 1.441 -18.337 1.00 85.19 179 LEU A N 1
ATOM 1391 C CA . LEU A 1 179 ? 10.690 0.798 -18.365 1.00 85.19 179 LEU A CA 1
ATOM 1392 C C . LEU A 1 179 ? 9.729 1.725 -19.108 1.00 85.19 179 LEU A C 1
ATOM 1394 O O . LEU A 1 179 ? 9.497 2.854 -18.676 1.00 85.19 179 LEU A O 1
ATOM 1398 N N . ASP A 1 180 ? 9.221 1.265 -20.246 1.00 82.62 180 ASP A N 1
ATOM 1399 C CA . ASP A 1 180 ? 8.241 2.009 -21.031 1.00 82.62 180 ASP A CA 1
ATOM 1400 C C . ASP A 1 180 ? 6.811 1.813 -20.498 1.00 82.62 180 ASP A C 1
ATOM 1402 O O . ASP A 1 180 ? 6.536 0.919 -19.691 1.00 82.62 180 ASP A O 1
ATOM 1406 N N . ASP A 1 181 ? 5.874 2.618 -20.997 1.00 76.94 181 ASP A N 1
ATOM 1407 C CA . ASP A 1 181 ? 4.463 2.554 -20.600 1.00 76.94 181 ASP A CA 1
ATOM 1408 C C . ASP A 1 181 ? 3.797 1.200 -20.902 1.00 76.94 181 ASP A C 1
ATOM 1410 O O . ASP A 1 181 ? 2.778 0.873 -20.301 1.00 76.94 181 ASP A O 1
ATOM 1414 N N . ALA A 1 182 ? 4.339 0.391 -21.823 1.00 76.69 182 ALA A N 1
ATOM 1415 C CA . ALA A 1 182 ? 3.805 -0.942 -22.103 1.00 76.69 182 ALA A CA 1
ATOM 1416 C C . ALA A 1 182 ? 4.210 -1.961 -21.025 1.00 76.69 182 ALA A C 1
ATOM 1418 O O . ALA A 1 182 ? 3.517 -2.958 -20.814 1.00 76.69 182 ALA A O 1
ATOM 1419 N N . THR A 1 183 ? 5.323 -1.704 -20.340 1.00 81.38 183 THR A N 1
ATOM 1420 C CA . THR A 1 183 ? 5.845 -2.524 -19.243 1.00 81.38 183 THR A CA 1
ATOM 1421 C C . THR A 1 183 ? 5.397 -2.073 -17.855 1.00 81.38 183 THR A C 1
ATOM 1423 O O . THR A 1 183 ? 5.581 -2.812 -16.885 1.00 81.38 183 THR A O 1
ATOM 1426 N N . VAL A 1 184 ? 4.784 -0.892 -17.750 1.00 85.50 184 VAL A N 1
ATOM 1427 C CA . VAL A 1 184 ? 4.312 -0.295 -16.498 1.00 85.50 184 VAL A CA 1
ATOM 1428 C C . VAL A 1 184 ? 2.784 -0.307 -16.442 1.00 85.50 184 VAL A C 1
ATOM 1430 O O . VAL A 1 184 ? 2.097 -0.003 -17.410 1.00 85.50 184 VAL A O 1
ATOM 1433 N N . ALA A 1 185 ? 2.223 -0.650 -15.284 1.00 84.69 185 ALA A N 1
ATOM 1434 C CA . ALA A 1 185 ? 0.789 -0.572 -15.035 1.00 84.69 185 ALA A CA 1
ATOM 1435 C C . ALA A 1 185 ? 0.510 0.061 -13.669 1.00 84.69 185 ALA A C 1
ATOM 1437 O O . ALA A 1 185 ? 1.142 -0.294 -12.676 1.00 84.69 185 ALA A O 1
ATOM 1438 N N . PHE A 1 186 ? -0.470 0.962 -13.616 1.00 80.88 186 PHE A N 1
ATOM 1439 C CA . PHE A 1 186 ? -0.994 1.512 -12.366 1.00 80.88 186 PHE A CA 1
ATOM 1440 C C . PHE A 1 186 ? -1.947 0.506 -11.704 1.00 80.88 186 PHE A C 1
ATOM 1442 O O . PHE A 1 186 ? -2.763 -0.136 -12.370 1.00 80.88 186 PHE A O 1
ATOM 1449 N N . GLY A 1 187 ? -1.820 0.349 -10.390 1.00 78.25 187 GLY A N 1
ATOM 1450 C CA . GLY A 1 187 ? -2.384 -0.746 -9.607 1.00 78.25 187 GLY A CA 1
ATOM 1451 C C . GLY A 1 187 ? -1.572 -2.045 -9.688 1.00 78.25 187 GLY A C 1
ATOM 1452 O O . GLY A 1 187 ? -0.652 -2.204 -10.490 1.00 78.25 187 GLY A O 1
ATOM 1453 N N . GLY A 1 188 ? -1.927 -3.027 -8.860 1.00 69.81 188 GLY A N 1
ATOM 1454 C CA . GLY A 1 188 ? -1.304 -4.354 -8.849 1.00 69.81 188 GLY A CA 1
ATOM 1455 C C . GLY A 1 188 ? -1.853 -5.316 -9.911 1.00 69.81 188 GLY A C 1
ATOM 1456 O O . GLY A 1 188 ? -1.401 -6.458 -10.019 1.00 69.81 188 GLY A O 1
ATOM 1457 N N . GLY A 1 189 ? -2.803 -4.870 -10.741 1.00 60.59 189 GLY A N 1
ATOM 1458 C CA . GLY A 1 189 ? -3.360 -5.653 -11.848 1.00 60.59 189 GLY A CA 1
ATOM 1459 C C . GLY A 1 189 ? -4.382 -6.716 -11.433 1.00 60.59 189 GLY A C 1
ATOM 1460 O O . GLY A 1 189 ? -4.679 -7.609 -12.224 1.00 60.59 189 GLY A O 1
ATOM 1461 N N . SER A 1 190 ? -4.941 -6.612 -10.224 1.00 58.66 190 SER A N 1
ATOM 1462 C CA . SER A 1 190 ? -6.005 -7.482 -9.696 1.00 58.66 190 SER A CA 1
ATOM 1463 C C . SER A 1 190 ? -7.405 -7.171 -10.262 1.00 58.66 190 SER A C 1
ATOM 1465 O O . SER A 1 190 ? -8.381 -7.816 -9.888 1.00 58.66 190 SER A O 1
ATOM 1467 N N . GLY A 1 191 ? -7.528 -6.201 -11.179 1.00 50.78 191 GLY A N 1
ATOM 1468 C CA . GLY A 1 191 ? -8.792 -5.822 -11.830 1.00 50.78 191 GLY A CA 1
ATOM 1469 C C . GLY A 1 191 ? -9.754 -5.011 -10.952 1.00 50.78 191 GLY A C 1
ATOM 1470 O O . GLY A 1 191 ? -10.748 -4.496 -11.457 1.00 50.78 191 GLY A O 1
ATOM 1471 N N . ALA A 1 192 ? -9.451 -4.851 -9.665 1.00 48.78 192 ALA A N 1
ATOM 1472 C CA . ALA A 1 192 ? -10.133 -3.930 -8.774 1.00 48.78 192 ALA A CA 1
ATOM 1473 C C . ALA A 1 192 ? -9.368 -2.606 -8.804 1.00 48.78 192 ALA A C 1
ATOM 1475 O O . ALA A 1 192 ? -8.199 -2.563 -8.421 1.00 48.78 192 ALA A O 1
ATOM 1476 N N . GLY A 1 193 ? -9.989 -1.537 -9.301 1.00 54.81 193 GLY A N 1
ATOM 1477 C CA . GLY A 1 193 ? -9.423 -0.186 -9.289 1.00 54.81 193 GLY A CA 1
ATOM 1478 C C . GLY A 1 193 ? -9.342 0.385 -7.873 1.00 54.81 193 GLY A C 1
ATOM 1479 O O . GLY A 1 193 ? -9.947 1.414 -7.624 1.00 54.81 193 GLY A O 1
ATOM 1480 N N . ASP A 1 194 ? -8.652 -0.313 -6.966 1.00 61.06 194 ASP A N 1
ATOM 1481 C CA . ASP A 1 194 ? -8.573 -0.048 -5.526 1.00 61.06 194 ASP A CA 1
ATOM 1482 C C . ASP A 1 194 ? -7.123 0.110 -5.028 1.00 61.06 194 ASP A C 1
ATOM 1484 O O . ASP A 1 194 ? -6.904 0.538 -3.899 1.00 61.06 194 ASP A O 1
ATOM 1488 N N . GLU A 1 195 ? -6.123 -0.209 -5.858 1.00 73.38 195 GLU A N 1
ATOM 1489 C CA . GLU A 1 195 ? -4.689 -0.203 -5.510 1.00 73.38 195 GLU A CA 1
ATOM 1490 C C . GLU A 1 195 ? -3.990 1.076 -5.995 1.00 73.38 195 GLU A C 1
ATOM 1492 O O . GLU A 1 195 ? -3.012 1.043 -6.737 1.00 73.38 195 GLU A O 1
ATOM 1497 N N . PHE A 1 196 ? -4.545 2.221 -5.604 1.00 72.19 196 PHE A N 1
ATOM 1498 C CA . PHE A 1 196 ? -4.257 3.526 -6.199 1.00 72.19 196 PHE A CA 1
ATOM 1499 C C . PHE A 1 196 ? -2.786 3.967 -6.082 1.00 72.19 196 PHE A C 1
ATOM 1501 O O . PHE A 1 196 ? -2.229 4.511 -7.029 1.00 72.19 196 PHE A O 1
ATOM 1508 N N . GLY A 1 197 ? -2.108 3.689 -4.971 1.00 78.88 197 GLY A N 1
ATOM 1509 C CA . GLY A 1 197 ? -0.683 4.016 -4.813 1.00 78.88 197 GLY A CA 1
ATOM 1510 C C . GLY A 1 197 ? 0.269 2.883 -5.189 1.00 78.88 197 GLY A C 1
ATOM 1511 O O . GLY A 1 197 ? 1.289 2.709 -4.528 1.00 78.88 197 GLY A O 1
ATOM 1512 N N . THR A 1 198 ? -0.068 2.041 -6.163 1.00 84.19 198 THR A N 1
ATOM 1513 C CA . THR A 1 198 ? 0.785 0.919 -6.581 1.00 84.19 198 THR A CA 1
ATOM 1514 C C . THR A 1 198 ? 1.108 1.029 -8.061 1.00 84.19 198 THR A C 1
ATOM 1516 O O . THR A 1 198 ? 0.234 1.295 -8.875 1.00 84.19 198 THR A O 1
ATOM 1519 N N . VAL A 1 199 ? 2.364 0.787 -8.422 1.00 87.94 199 VAL A N 1
ATOM 1520 C CA . VAL A 1 199 ? 2.812 0.657 -9.809 1.00 87.94 199 VAL A CA 1
ATOM 1521 C C . VAL A 1 199 ? 3.459 -0.704 -9.972 1.00 87.94 199 VAL A C 1
ATOM 1523 O O . VAL A 1 199 ? 4.411 -1.034 -9.267 1.00 87.94 199 VAL A O 1
ATOM 1526 N N . ARG A 1 200 ? 2.947 -1.499 -10.904 1.00 88.38 200 ARG A N 1
ATOM 1527 C CA . ARG A 1 200 ? 3.548 -2.759 -11.333 1.00 88.38 200 ARG A CA 1
ATOM 1528 C C . ARG A 1 200 ? 4.463 -2.503 -12.523 1.00 88.38 200 ARG A C 1
ATOM 1530 O O . ARG A 1 200 ? 4.076 -1.791 -13.445 1.00 88.38 200 ARG A O 1
ATOM 1537 N N . PHE A 1 201 ? 5.621 -3.150 -12.540 1.00 88.88 201 PHE A N 1
ATOM 1538 C CA . PHE A 1 201 ? 6.488 -3.201 -13.712 1.00 88.88 201 PHE A CA 1
ATOM 1539 C C . PHE A 1 201 ? 6.816 -4.639 -14.106 1.00 88.88 201 PHE A C 1
ATOM 1541 O O . PHE A 1 201 ? 6.871 -5.541 -13.262 1.00 88.88 201 PHE A O 1
ATOM 1548 N N . GLU A 1 202 ? 7.060 -4.839 -15.395 1.00 89.44 202 GLU A N 1
ATOM 1549 C CA . GLU A 1 202 ? 7.587 -6.074 -15.963 1.00 89.44 202 GLU A CA 1
ATOM 1550 C C . GLU A 1 202 ? 8.830 -5.777 -16.799 1.00 89.44 202 GLU A C 1
ATOM 1552 O O . GLU A 1 202 ? 8.923 -4.759 -17.468 1.00 89.44 202 GLU A O 1
ATOM 1557 N N . TRP A 1 203 ? 9.807 -6.669 -16.776 1.00 88.50 203 TRP A N 1
ATOM 1558 C CA . TRP A 1 203 ? 10.999 -6.557 -17.601 1.00 88.50 203 TRP A CA 1
ATOM 1559 C C . TRP A 1 203 ? 11.418 -7.940 -18.068 1.00 88.50 203 TRP A C 1
ATOM 1561 O O . TRP A 1 203 ? 11.432 -8.882 -17.283 1.00 88.50 203 TRP A O 1
ATOM 1571 N N . ALA A 1 204 ? 11.769 -8.073 -19.341 1.00 85.25 204 ALA A N 1
ATOM 1572 C CA . ALA A 1 204 ? 12.359 -9.288 -19.877 1.00 85.25 204 ALA A CA 1
ATOM 1573 C C . ALA A 1 204 ? 13.689 -8.929 -20.543 1.00 85.25 204 ALA A C 1
ATOM 1575 O O . ALA A 1 204 ? 13.728 -7.961 -21.313 1.00 85.25 204 ALA A O 1
ATOM 1576 N N . PRO A 1 205 ? 14.769 -9.693 -20.301 1.00 75.62 205 PRO A N 1
ATOM 1577 C CA . PRO A 1 205 ? 15.990 -9.506 -21.047 1.00 75.62 205 PRO A CA 1
ATOM 1578 C C . PRO A 1 205 ? 15.709 -9.797 -22.528 1.00 75.62 205 PRO A C 1
ATOM 1580 O O . PRO A 1 205 ? 14.892 -10.674 -22.848 1.00 75.62 205 PRO A O 1
ATOM 1583 N N . PRO A 1 206 ? 16.377 -9.085 -23.452 1.00 71.25 206 PRO A N 1
ATOM 1584 C CA . PRO A 1 206 ? 16.285 -9.403 -24.866 1.00 71.25 206 PRO A CA 1
ATOM 1585 C C . PRO A 1 206 ? 16.655 -10.878 -25.090 1.00 71.25 206 PRO A C 1
ATOM 1587 O O . PRO A 1 206 ? 17.507 -11.413 -24.370 1.00 71.25 206 PRO A O 1
ATOM 1590 N N . PRO A 1 207 ? 16.020 -11.560 -26.062 1.00 71.50 207 PRO A N 1
ATOM 1591 C CA . PRO A 1 207 ? 16.327 -12.953 -26.337 1.00 71.50 207 PRO A CA 1
ATOM 1592 C C . PRO A 1 207 ? 17.827 -13.105 -26.580 1.00 71.50 207 PRO A C 1
ATOM 1594 O O . PRO A 1 207 ? 18.412 -12.340 -27.351 1.00 71.50 207 PRO A O 1
ATOM 1597 N N . LEU A 1 208 ? 18.442 -14.084 -25.909 1.00 65.31 208 LEU A N 1
ATOM 1598 C CA . LEU A 1 208 ? 19.829 -14.445 -26.177 1.00 65.31 208 LEU A CA 1
ATOM 1599 C C . LEU A 1 208 ? 19.928 -14.755 -27.674 1.00 65.31 208 LEU A C 1
ATOM 1601 O O . LEU A 1 208 ? 19.157 -15.565 -28.194 1.00 65.31 208 LEU A O 1
ATOM 1605 N N . GLY A 1 209 ? 20.806 -14.028 -28.367 1.00 67.31 209 GLY A N 1
ATOM 1606 C CA . GLY A 1 209 ? 21.025 -14.207 -29.798 1.00 67.31 209 GLY A CA 1
ATOM 1607 C C . GLY A 1 209 ? 21.436 -15.648 -30.138 1.00 67.31 209 GLY A C 1
ATOM 1608 O O . GLY A 1 209 ? 21.839 -16.392 -29.240 1.00 67.31 209 GLY A O 1
ATOM 1609 N N . PRO A 1 210 ? 21.301 -16.049 -31.415 1.00 53.22 210 PRO A N 1
ATOM 1610 C CA . PRO A 1 210 ? 21.667 -17.387 -31.878 1.00 53.22 210 PRO A CA 1
ATOM 1611 C C . PRO A 1 210 ? 23.150 -17.716 -31.674 1.00 53.22 210 PRO A C 1
ATOM 1613 O O . PRO A 1 210 ? 23.986 -16.784 -31.733 1.00 53.22 210 PRO A O 1
#

Secondary structure (DSSP, 8-state):
-EE-----SSS--------EEEE-SS-EEE-SSEEEEEETT-SSEEEEEEHHHHHHH--TT--SEETTEEEE---SPPPTT-EEEEEE-TTSEEETT-PBPPPEE-TTT--EEE-SSS---PPP-EEEEEEEEEETTEEEEEEEESS-----S--EEE---TTTT--SSSSS----EEEPTTTEEEB-SSS-TT-TTEEEEEE-PPPPP-